Protein AF-A0A2V2VNS4-F1 (afdb_monomer_lite)

Organism: Trypanosoma cruzi (NCBI:txid5693)

Foldseek 3Di:
DDDPDDPDQDAAAFAEEEWQPQLCCCPPVVVVVVVVLLPPDCVRAQWEWEADDAWIWIQGSVVRDIDIDRGLVVVLVVLVVCVVVVHAHEYEAEDPDAQDERDLPPPDRRYHYYYYDYPQVPNCVPVCVSVVHAYDYDFRDDLVRVLVVLCVVCVPPDDDSVVLSVQLVVLCQQQASRNNQSNDPVSSVVLNVVLVVLLVPDALVNCLQLLCLVPPDFADHNDDPSSFWTWDWDDDPDRHIDTTIYTRHPNSSVSNVVSHVVRDDPVSNVCSCVPCRNVVPVPPDDDDDDDDDDD

InterPro domains:
  IPR006518 Trypanosome RHS [TIGR01631] (6-264)
  IPR046836 Retrotransposon hot spot protein,C-terminal [PF07999] (16-267)
  IPR052980 Crinkler effector [PTHR33129] (18-265)

Structure (mmCIF, N/CA/C/O backbone):
data_AF-A0A2V2VNS4-F1
#
_entry.id   AF-A0A2V2VNS4-F1
#
loop_
_atom_site.group_PDB
_atom_site.id
_atom_site.type_symbol
_atom_site.label_atom_id
_atom_site.label_alt_id
_atom_site.label_comp_id
_atom_site.label_asym_id
_atom_site.label_entity_id
_atom_site.label_seq_id
_atom_site.pdbx_PDB_ins_code
_atom_site.Cartn_x
_atom_site.Cartn_y
_atom_site.Cartn_z
_atom_site.occupancy
_atom_site.B_iso_or_equiv
_atom_site.auth_seq_id
_atom_site.auth_comp_id
_atom_site.auth_asym_id
_atom_site.auth_atom_id
_atom_site.pdbx_PDB_model_num
ATOM 1 N N . MET A 1 1 ? 1.312 12.685 -13.668 1.00 46.12 1 MET A N 1
ATOM 2 C CA . MET A 1 1 ? 0.415 12.197 -14.732 1.00 46.12 1 MET A CA 1
ATOM 3 C C . MET A 1 1 ? 0.770 12.928 -16.010 1.00 46.12 1 MET A C 1
ATOM 5 O O . MET A 1 1 ? 1.010 14.128 -15.950 1.00 46.12 1 MET A O 1
ATOM 9 N N . VAL A 1 2 ? 0.944 12.187 -17.100 1.00 41.53 2 VAL A N 1
ATOM 10 C CA . VAL A 1 2 ? 1.424 12.698 -18.390 1.00 41.53 2 VAL A CA 1
ATOM 11 C C . VAL A 1 2 ? 0.241 13.321 -19.128 1.00 41.53 2 VAL A C 1
ATOM 13 O O . VAL A 1 2 ? -0.788 12.674 -19.286 1.00 41.53 2 VAL A O 1
ATOM 16 N N . ARG A 1 3 ? 0.376 14.590 -19.529 1.00 31.70 3 ARG A N 1
ATOM 17 C CA . ARG A 1 3 ? -0.529 15.229 -20.490 1.00 31.70 3 ARG A CA 1
ATOM 18 C C . ARG A 1 3 ? -0.262 14.629 -21.867 1.00 31.70 3 ARG A C 1
ATOM 20 O O . ARG A 1 3 ? 0.894 14.534 -22.278 1.00 31.70 3 ARG A O 1
ATOM 27 N N . SER A 1 4 ? -1.321 14.240 -22.562 1.00 50.16 4 SER A N 1
ATOM 28 C CA . SER A 1 4 ? -1.277 13.884 -23.974 1.00 50.16 4 SER A CA 1
ATOM 29 C C . SER A 1 4 ? -1.034 15.134 -24.829 1.00 50.16 4 SER A C 1
ATOM 31 O O . SER A 1 4 ? -1.597 16.191 -24.561 1.00 50.16 4 SER A O 1
ATOM 33 N N . HIS A 1 5 ? -0.220 14.952 -25.873 1.00 41.31 5 HIS A N 1
ATOM 34 C CA . HIS A 1 5 ? 0.007 15.854 -27.016 1.00 41.31 5 HIS A CA 1
ATOM 35 C C . HIS A 1 5 ? 1.059 16.955 -26.809 1.00 41.31 5 HIS A C 1
ATOM 37 O O . HIS A 1 5 ? 0.796 18.148 -26.731 1.00 41.31 5 HIS A O 1
ATOM 43 N N . GLY A 1 6 ? 2.302 16.481 -26.780 1.00 35.50 6 GLY A N 1
ATOM 44 C CA . GLY A 1 6 ? 3.563 17.191 -26.971 1.00 35.50 6 GLY A CA 1
ATOM 45 C C . GLY A 1 6 ? 4.667 16.130 -26.927 1.00 35.50 6 GLY A C 1
ATOM 46 O O . GLY A 1 6 ? 4.459 15.094 -26.292 1.00 35.50 6 GLY A O 1
ATOM 47 N N . LYS A 1 7 ? 5.809 16.315 -27.606 1.00 41.56 7 LYS A N 1
ATOM 48 C CA . LYS A 1 7 ? 6.990 15.431 -27.487 1.00 41.56 7 LYS A CA 1
ATOM 49 C C . LYS A 1 7 ? 7.514 15.457 -26.038 1.00 41.56 7 LYS A C 1
ATOM 51 O O . LYS A 1 7 ? 8.504 16.109 -25.732 1.00 41.56 7 LYS A O 1
ATOM 56 N N . ALA A 1 8 ? 6.827 14.786 -25.120 1.00 49.97 8 ALA A N 1
ATOM 57 C CA . ALA A 1 8 ? 7.287 14.592 -23.761 1.00 49.97 8 ALA A CA 1
ATOM 58 C C . ALA A 1 8 ? 8.354 13.499 -23.809 1.00 49.97 8 ALA A C 1
ATOM 60 O O . ALA A 1 8 ? 8.047 12.315 -23.952 1.00 49.97 8 ALA A O 1
ATOM 61 N N . VAL A 1 9 ? 9.616 13.919 -23.751 1.00 58.09 9 VAL A N 1
ATOM 62 C CA . VAL A 1 9 ? 10.751 13.021 -23.541 1.00 58.09 9 VAL A CA 1
ATOM 63 C C . VAL A 1 9 ? 10.502 12.262 -22.236 1.00 58.09 9 VAL A C 1
ATOM 65 O O . VAL A 1 9 ? 10.169 12.873 -21.214 1.00 58.09 9 VAL A O 1
ATOM 68 N N . PHE A 1 10 ? 10.612 10.931 -22.269 1.00 67.31 10 PHE A N 1
ATOM 69 C CA . PHE A 1 10 ? 10.564 10.131 -21.051 1.00 67.31 10 PHE A CA 1
ATOM 70 C C . PHE A 1 10 ? 11.697 10.593 -20.132 1.00 67.31 10 PHE A C 1
ATOM 72 O O . PHE A 1 10 ? 12.869 10.490 -20.477 1.00 67.31 10 PHE A O 1
ATOM 79 N N . SER A 1 11 ? 11.324 11.148 -18.982 1.00 74.69 11 SER A N 1
ATOM 80 C CA . SER A 1 11 ? 12.255 11.543 -17.933 1.00 74.69 11 SER A CA 1
ATOM 81 C C . SER A 1 11 ? 12.142 10.521 -16.801 1.00 74.69 11 SER A C 1
ATOM 83 O O . SER A 1 11 ? 11.051 10.399 -16.222 1.00 74.69 11 SER A O 1
ATOM 85 N N . PRO A 1 12 ? 13.228 9.796 -16.483 1.00 77.38 12 PRO A N 1
ATOM 86 C CA . PRO A 1 12 ? 13.298 8.866 -15.363 1.00 77.38 12 PRO A CA 1
ATOM 87 C C . PRO A 1 12 ? 12.919 9.561 -14.051 1.00 77.38 12 PRO A C 1
ATOM 89 O O . PRO A 1 12 ? 13.668 10.359 -13.490 1.00 77.38 12 PRO A O 1
ATOM 92 N N . LYS A 1 13 ? 11.706 9.297 -13.556 1.00 87.56 13 LYS A N 1
ATOM 93 C CA . LYS A 1 13 ? 11.217 9.868 -12.294 1.00 87.56 13 LYS A CA 1
ATOM 94 C C . LYS A 1 13 ? 11.228 8.815 -11.205 1.00 87.56 13 LYS A C 1
ATOM 96 O O . LYS A 1 13 ? 10.613 7.761 -11.354 1.00 87.56 13 LYS A O 1
ATOM 101 N N . LYS A 1 14 ? 11.860 9.169 -10.086 1.00 89.31 14 LYS A N 1
ATOM 102 C CA . LYS A 1 14 ? 11.910 8.374 -8.858 1.00 89.31 14 LYS A CA 1
ATOM 103 C C . LYS A 1 14 ? 10.802 8.833 -7.911 1.00 89.31 14 LYS A C 1
ATOM 105 O O . LYS A 1 14 ? 10.673 10.032 -7.617 1.00 89.31 14 LYS A O 1
ATOM 110 N N . ARG A 1 15 ? 9.949 7.901 -7.494 1.00 90.19 15 ARG A N 1
ATOM 111 C CA . ARG A 1 15 ? 8.736 8.150 -6.708 1.00 90.19 15 ARG A CA 1
ATOM 112 C C . ARG A 1 15 ? 8.610 7.141 -5.570 1.00 90.19 15 ARG A C 1
ATOM 114 O O . ARG A 1 15 ? 9.055 6.006 -5.684 1.00 90.19 15 ARG A O 1
ATOM 121 N N . VAL A 1 16 ? 7.949 7.548 -4.495 1.00 90.12 16 VAL A N 1
ATOM 122 C CA . VAL A 1 16 ? 7.525 6.645 -3.419 1.00 90.12 16 VAL A CA 1
ATOM 123 C C . VAL A 1 16 ? 6.041 6.867 -3.185 1.00 90.12 16 VAL A C 1
ATOM 125 O O . VAL A 1 16 ? 5.646 7.981 -2.857 1.00 90.12 16 VAL A O 1
ATOM 128 N N . LEU A 1 17 ? 5.227 5.832 -3.359 1.00 91.62 17 LEU A N 1
ATOM 129 C CA . LEU A 1 17 ? 3.808 5.837 -3.034 1.00 91.62 17 LEU A CA 1
ATOM 130 C C . LEU A 1 17 ? 3.605 5.283 -1.626 1.00 91.62 17 LEU A C 1
ATOM 132 O O . LEU A 1 17 ? 3.816 4.098 -1.372 1.00 91.62 17 LEU A O 1
ATOM 136 N N . ILE A 1 18 ? 3.164 6.149 -0.726 1.00 89.06 18 ILE A N 1
ATOM 137 C CA . ILE A 1 18 ? 2.929 5.858 0.683 1.00 89.06 18 ILE A CA 1
ATOM 138 C C . ILE A 1 18 ? 1.424 5.787 0.914 1.00 89.06 18 ILE A C 1
ATOM 140 O O . ILE A 1 18 ? 0.688 6.658 0.473 1.00 89.06 18 ILE A O 1
ATOM 144 N N . GLY A 1 19 ? 0.947 4.775 1.626 1.00 90.44 19 GLY A N 1
ATOM 145 C CA . GLY A 1 19 ? -0.476 4.650 1.950 1.00 90.44 19 GLY A CA 1
ATOM 146 C C . GLY A 1 19 ? -0.700 3.667 3.081 1.00 90.44 19 GLY A C 1
ATOM 147 O O . GLY A 1 19 ? 0.093 2.732 3.236 1.00 90.44 19 GLY A O 1
ATOM 148 N N . THR A 1 20 ? -1.786 3.831 3.833 1.00 90.88 20 THR A N 1
ATOM 149 C CA . THR A 1 20 ? -2.164 2.947 4.947 1.00 90.88 20 THR A CA 1
ATOM 150 C C . THR A 1 20 ? -2.101 1.460 4.533 1.00 90.88 20 THR A C 1
ATOM 152 O O . THR A 1 20 ? -2.436 1.103 3.394 1.00 90.88 20 THR A O 1
ATOM 155 N N . PRO A 1 21 ? -1.602 0.543 5.381 1.00 89.19 21 PRO A N 1
ATOM 156 C CA . PRO A 1 21 ? -1.600 -0.885 5.066 1.00 89.19 21 PRO A CA 1
ATOM 157 C C . PRO A 1 21 ? -3.021 -1.410 4.837 1.00 89.19 21 PRO A C 1
ATOM 159 O O . PRO A 1 21 ? -3.935 -1.077 5.579 1.00 89.19 21 PRO A O 1
ATOM 162 N N . GLY A 1 22 ? -3.213 -2.238 3.807 1.00 89.56 22 GLY A N 1
ATOM 163 C CA . GLY A 1 22 ? -4.521 -2.834 3.501 1.00 89.56 22 GLY A CA 1
ATOM 164 C C . GLY A 1 22 ? -5.450 -2.015 2.592 1.00 89.56 22 GLY A C 1
ATOM 165 O O . GLY A 1 22 ? -6.472 -2.555 2.185 1.00 89.56 22 GLY A O 1
ATOM 166 N N . ILE A 1 23 ? -5.088 -0.788 2.187 1.00 91.44 23 ILE A N 1
ATOM 167 C CA . ILE A 1 23 ? -5.926 0.056 1.296 1.00 91.44 23 ILE A CA 1
ATOM 168 C C . ILE A 1 23 ? -5.920 -0.357 -0.184 1.00 91.44 23 ILE A C 1
ATOM 170 O O . ILE A 1 23 ? -6.568 0.281 -1.001 1.00 91.44 23 ILE A O 1
ATOM 174 N N . GLY A 1 24 ? -5.141 -1.376 -0.557 1.00 89.44 24 GLY A N 1
ATOM 175 C CA . GLY A 1 24 ? -5.079 -1.849 -1.943 1.00 89.44 24 GLY A CA 1
ATOM 176 C C . GLY A 1 24 ? -4.132 -1.076 -2.869 1.00 89.44 24 GLY A C 1
ATOM 177 O O . GLY A 1 24 ? -4.356 -1.077 -4.068 1.00 89.44 24 GLY A O 1
ATOM 178 N N . LYS A 1 25 ? -3.053 -0.453 -2.368 1.00 91.12 25 LYS A N 1
ATOM 179 C CA . LYS A 1 25 ? -2.067 0.259 -3.217 1.00 91.12 25 LYS A CA 1
ATOM 180 C C . LYS A 1 25 ? -1.571 -0.578 -4.403 1.00 91.12 25 LYS A C 1
ATOM 182 O O . LYS A 1 25 ? -1.631 -0.115 -5.533 1.00 91.12 25 LYS A O 1
ATOM 187 N N . SER A 1 26 ? -1.115 -1.801 -4.144 1.00 88.44 26 SER A N 1
ATOM 188 C CA . SER A 1 26 ? -0.629 -2.748 -5.153 1.00 88.44 26 SER A CA 1
ATOM 189 C C . SER A 1 26 ? -1.690 -3.036 -6.214 1.00 88.44 26 SER A C 1
ATOM 191 O O . SER A 1 26 ? -1.462 -2.867 -7.408 1.00 88.44 26 SER A O 1
ATOM 193 N N . MET A 1 27 ? -2.892 -3.397 -5.756 1.00 87.31 27 MET A N 1
ATOM 194 C CA . MET A 1 27 ? -3.994 -3.808 -6.621 1.00 87.31 27 MET A CA 1
ATOM 195 C C . MET A 1 27 ? -4.631 -2.643 -7.379 1.00 87.31 27 MET A C 1
ATOM 197 O O . MET A 1 27 ? -5.071 -2.854 -8.499 1.00 87.31 27 MET A O 1
ATOM 201 N N . ASN A 1 28 ? -4.666 -1.436 -6.812 1.00 89.00 28 ASN A N 1
ATOM 202 C CA . ASN A 1 28 ? -5.340 -0.287 -7.415 1.00 89.00 28 ASN A CA 1
ATOM 203 C C . ASN A 1 28 ? -4.340 0.613 -8.146 1.00 89.00 28 ASN A C 1
ATOM 205 O O . ASN A 1 28 ? -4.469 0.836 -9.342 1.00 89.00 28 ASN A O 1
ATOM 209 N N . ALA A 1 29 ? -3.323 1.123 -7.447 1.00 90.94 29 ALA A N 1
ATOM 210 C CA . ALA A 1 29 ? -2.353 2.047 -8.029 1.00 90.94 29 ALA A CA 1
ATOM 211 C C . ALA A 1 29 ? -1.248 1.319 -8.807 1.00 90.94 29 ALA A C 1
ATOM 213 O O . ALA A 1 29 ? -0.891 1.760 -9.896 1.00 90.94 29 ALA A O 1
ATOM 214 N N . GLY A 1 30 ? -0.719 0.213 -8.270 1.00 91.81 30 GLY A N 1
ATOM 215 C CA . GLY A 1 30 ? 0.347 -0.572 -8.901 1.00 91.81 30 GLY A CA 1
ATOM 216 C C . GLY A 1 30 ? -0.100 -1.197 -10.221 1.00 91.81 30 GLY A C 1
ATOM 217 O O . GLY A 1 30 ? 0.518 -0.953 -11.253 1.00 91.81 30 GLY A O 1
ATOM 218 N N . SER A 1 31 ? -1.216 -1.931 -10.211 1.00 91.44 31 SER A N 1
ATOM 219 C CA . SER A 1 31 ? -1.767 -2.560 -11.421 1.00 91.44 31 SER A CA 1
ATOM 220 C C . SER A 1 31 ? -2.190 -1.535 -12.483 1.00 91.44 31 SER A C 1
ATOM 222 O O . SER A 1 31 ? -1.896 -1.714 -13.663 1.00 91.44 31 SER A O 1
ATOM 224 N N . TYR A 1 32 ? -2.818 -0.426 -12.075 1.00 93.44 32 TYR A N 1
ATOM 225 C CA . TYR A 1 32 ? -3.217 0.623 -13.006 1.00 93.44 32 TYR A CA 1
ATOM 226 C C . TYR A 1 32 ? -1.999 1.324 -13.604 1.00 93.44 32 TYR A C 1
ATOM 228 O O . TYR A 1 32 ? -1.969 1.605 -14.800 1.00 93.44 32 TYR A O 1
ATOM 236 N N . LEU A 1 33 ? -0.959 1.567 -12.802 1.00 94.25 33 LEU A N 1
ATOM 237 C CA . LEU A 1 33 ? 0.295 2.106 -13.312 1.00 94.25 33 LEU A CA 1
ATOM 238 C C . LEU A 1 33 ? 0.972 1.130 -14.278 1.00 94.25 33 LEU A C 1
ATOM 240 O O . LEU A 1 33 ? 1.420 1.570 -15.331 1.00 94.25 33 LEU A O 1
ATOM 244 N N . LEU A 1 34 ? 1.011 -0.168 -13.961 1.00 95.69 34 LEU A N 1
ATOM 245 C CA . LEU A 1 34 ? 1.522 -1.191 -14.875 1.00 95.69 34 LEU A CA 1
ATOM 246 C C . LEU A 1 34 ? 0.783 -1.119 -16.213 1.00 95.69 34 LEU A C 1
ATOM 248 O O . LEU A 1 34 ? 1.421 -0.983 -17.252 1.00 95.69 34 LEU A O 1
ATOM 252 N N . TYR A 1 35 ? -0.553 -1.124 -16.179 1.00 95.62 35 TYR A N 1
ATOM 253 C CA . TYR A 1 35 ? -1.384 -0.979 -17.371 1.00 95.62 35 TYR A CA 1
ATOM 254 C C . TYR A 1 35 ? -0.998 0.270 -18.177 1.00 95.62 35 TYR A C 1
ATOM 256 O O . TYR A 1 35 ? -0.723 0.170 -19.371 1.00 95.62 35 TYR A O 1
ATOM 264 N N . GLN A 1 36 ? -0.898 1.434 -17.530 1.00 94.88 36 GLN A N 1
ATOM 265 C CA . GLN A 1 36 ? -0.525 2.688 -18.191 1.00 94.88 36 GLN A CA 1
ATOM 266 C C . GLN A 1 36 ? 0.873 2.626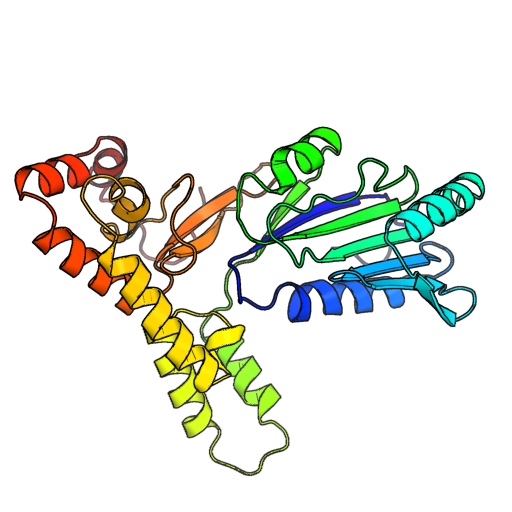 -18.831 1.00 94.88 36 GLN A C 1
ATOM 268 O O . GLN A 1 36 ? 1.058 3.097 -19.951 1.00 94.88 36 GLN A O 1
ATOM 273 N N . LEU A 1 37 ? 1.860 2.033 -18.153 1.00 94.88 37 LEU A N 1
ATOM 274 C CA . LEU A 1 37 ? 3.232 1.912 -18.663 1.00 94.88 37 LEU A CA 1
ATOM 275 C C . LEU A 1 37 ? 3.327 0.941 -19.849 1.00 94.88 37 LEU A C 1
ATOM 277 O O . LEU A 1 37 ? 4.050 1.214 -20.815 1.00 94.88 37 LEU A O 1
ATOM 281 N N . LEU A 1 38 ? 2.566 -0.155 -19.811 1.00 95.25 38 LEU A N 1
ATOM 282 C CA . LEU A 1 38 ? 2.480 -1.113 -20.915 1.00 95.25 38 LEU A CA 1
ATOM 283 C C . LEU A 1 38 ? 1.834 -0.500 -22.166 1.00 95.25 38 LEU A C 1
ATOM 285 O O . LEU A 1 38 ? 2.237 -0.843 -23.270 1.00 95.25 38 LEU A O 1
ATOM 289 N N . HIS A 1 39 ? 0.925 0.465 -22.002 1.00 93.25 39 HIS A N 1
ATOM 290 C CA . HIS A 1 39 ? 0.286 1.189 -23.110 1.00 93.25 39 HIS A CA 1
ATOM 291 C C . HIS A 1 39 ? 1.026 2.465 -23.534 1.00 93.25 39 HIS A C 1
ATOM 293 O O . HIS A 1 39 ? 0.596 3.157 -24.457 1.00 93.25 39 HIS A O 1
ATOM 299 N N . CYS A 1 40 ? 2.140 2.805 -22.882 1.00 91.25 40 CYS A N 1
ATOM 300 C CA . CYS A 1 40 ? 3.011 3.854 -23.396 1.00 91.25 40 CYS A CA 1
ATOM 301 C C . CYS A 1 40 ? 3.628 3.425 -24.731 1.00 91.25 40 CYS A C 1
ATOM 303 O O . CYS A 1 40 ? 3.835 2.243 -24.986 1.00 91.25 40 CYS A O 1
ATOM 305 N N . ASP A 1 41 ? 4.017 4.407 -25.530 1.00 91.88 41 ASP A N 1
ATOM 306 C CA . ASP A 1 41 ? 4.819 4.208 -26.734 1.00 91.88 41 ASP A CA 1
ATOM 307 C C . ASP A 1 41 ? 6.063 3.340 -26.442 1.00 91.88 41 ASP A C 1
ATOM 309 O O . ASP A 1 41 ? 6.860 3.663 -25.551 1.00 91.88 41 ASP A O 1
ATOM 313 N N . ALA A 1 42 ? 6.192 2.213 -27.147 1.00 92.44 42 ALA A N 1
ATOM 314 C CA . ALA A 1 42 ? 7.267 1.246 -26.943 1.00 92.44 42 ALA A CA 1
ATOM 315 C C . ALA A 1 42 ? 8.635 1.783 -27.389 1.00 92.44 42 ALA A C 1
ATOM 317 O O . ALA A 1 42 ? 9.643 1.386 -26.812 1.00 92.44 42 ALA A O 1
ATOM 318 N N . GLU A 1 43 ? 8.687 2.738 -28.323 1.00 90.88 43 GLU A N 1
ATOM 319 C CA . GLU A 1 43 ? 9.947 3.378 -28.730 1.00 90.88 43 GLU A CA 1
ATOM 320 C C . GLU A 1 43 ? 10.501 4.287 -27.624 1.00 90.88 43 GLU A C 1
ATOM 322 O O . GLU A 1 43 ? 11.709 4.467 -27.480 1.00 90.88 43 GLU A O 1
ATOM 327 N N . LYS A 1 44 ? 9.613 4.861 -26.803 1.00 90.50 44 LYS A N 1
ATOM 328 C CA . LYS A 1 44 ? 9.992 5.758 -25.699 1.00 90.50 44 LYS A CA 1
ATOM 329 C C . LYS A 1 44 ? 10.233 5.018 -24.394 1.00 90.50 44 LYS A C 1
ATOM 331 O O . LYS A 1 44 ? 11.038 5.466 -23.579 1.00 90.50 44 LYS A O 1
ATOM 336 N N . LEU A 1 45 ? 9.488 3.938 -24.179 1.00 93.38 45 LEU A N 1
ATOM 337 C CA . LEU A 1 45 ? 9.553 3.112 -22.985 1.00 93.38 45 LEU A CA 1
ATOM 338 C C . LEU A 1 45 ? 9.449 1.635 -23.389 1.00 93.38 45 LEU A C 1
ATOM 340 O O . LEU A 1 45 ? 8.350 1.074 -23.318 1.00 93.38 45 LEU A O 1
ATOM 344 N N . PRO A 1 46 ? 10.554 1.016 -23.832 1.00 95.12 46 PRO A N 1
ATOM 345 C CA . PRO A 1 46 ? 10.548 -0.362 -24.315 1.00 95.12 46 PRO A CA 1
ATOM 346 C C . PRO A 1 46 ? 10.375 -1.388 -23.191 1.00 95.12 46 PRO A C 1
ATOM 348 O O . PRO A 1 46 ? 9.810 -2.453 -23.432 1.00 95.12 46 PRO A O 1
ATOM 351 N N . MET A 1 47 ? 10.806 -1.066 -21.967 1.00 96.12 47 MET A N 1
ATOM 352 C CA . MET A 1 47 ? 10.836 -2.017 -20.854 1.00 96.12 47 MET A CA 1
ATOM 353 C C . MET A 1 47 ? 10.022 -1.548 -19.645 1.00 96.12 47 MET A C 1
ATOM 355 O O . MET A 1 47 ? 10.061 -0.378 -19.253 1.00 96.12 47 MET A O 1
ATOM 359 N N . VAL A 1 48 ? 9.318 -2.476 -18.999 1.00 96.69 48 VAL A N 1
ATOM 360 C CA . VAL A 1 48 ? 8.651 -2.244 -17.708 1.00 96.69 48 VAL A CA 1
ATOM 361 C C . VAL A 1 48 ? 8.951 -3.416 -16.787 1.00 96.69 48 VAL A C 1
ATOM 363 O O . VAL A 1 48 ? 8.739 -4.556 -17.172 1.00 96.69 48 VAL A O 1
ATOM 366 N N . ALA A 1 49 ? 9.426 -3.155 -15.575 1.00 96.38 49 ALA A N 1
ATOM 367 C CA . ALA A 1 49 ? 9.645 -4.174 -14.560 1.00 96.38 49 ALA A CA 1
ATOM 368 C C . ALA A 1 49 ? 8.616 -4.042 -13.433 1.00 96.38 49 ALA A C 1
ATOM 370 O O . ALA A 1 49 ? 8.323 -2.933 -12.980 1.00 96.38 49 ALA A O 1
ATOM 371 N N . TYR A 1 50 ? 8.095 -5.167 -12.950 1.00 95.31 50 TYR A N 1
ATOM 372 C CA . TYR A 1 50 ? 7.278 -5.240 -11.745 1.00 95.31 50 TYR A CA 1
ATOM 373 C C . TYR A 1 50 ? 7.912 -6.239 -10.776 1.00 95.31 50 TYR A C 1
ATOM 375 O O . TYR A 1 50 ? 7.873 -7.451 -10.985 1.00 95.31 50 TYR A O 1
ATOM 383 N N . ILE A 1 51 ? 8.479 -5.700 -9.701 1.00 92.62 51 ILE A N 1
ATOM 384 C CA . ILE A 1 51 ? 8.990 -6.448 -8.559 1.00 92.62 51 ILE A CA 1
ATOM 385 C C . ILE A 1 51 ? 7.883 -6.523 -7.507 1.00 92.62 51 ILE A C 1
ATOM 387 O O . ILE A 1 51 ? 7.411 -5.493 -7.024 1.00 92.62 51 ILE A O 1
ATOM 391 N N . ILE A 1 52 ? 7.446 -7.732 -7.168 1.00 88.06 52 ILE A N 1
ATOM 392 C CA . ILE A 1 52 ? 6.439 -7.979 -6.134 1.00 88.06 52 ILE A CA 1
ATOM 393 C C . ILE A 1 52 ? 6.842 -9.200 -5.315 1.00 88.06 52 ILE A C 1
ATOM 395 O O . ILE A 1 52 ? 7.055 -10.286 -5.854 1.00 88.06 52 ILE A O 1
ATOM 399 N N . LYS A 1 53 ? 6.922 -9.039 -3.988 1.00 83.94 53 LYS A N 1
ATOM 400 C CA . LYS A 1 53 ? 7.480 -10.071 -3.096 1.00 83.94 53 LYS A CA 1
ATOM 401 C C . LYS A 1 53 ? 8.894 -10.469 -3.548 1.00 83.94 53 LYS A C 1
ATOM 403 O O . LYS A 1 53 ? 9.776 -9.622 -3.570 1.00 83.94 53 LYS A O 1
ATOM 408 N N . ASN A 1 54 ? 9.083 -11.735 -3.913 1.00 82.00 54 ASN A N 1
ATOM 409 C CA . ASN A 1 54 ? 10.349 -12.298 -4.384 1.00 82.00 54 ASN A CA 1
ATOM 410 C C . ASN A 1 54 ? 10.319 -12.572 -5.892 1.00 82.00 54 ASN A C 1
ATOM 412 O O . ASN A 1 54 ? 11.172 -13.284 -6.398 1.00 82.00 54 ASN A O 1
ATOM 416 N N . SER A 1 55 ? 9.308 -12.065 -6.598 1.00 89.44 55 SER A N 1
ATOM 417 C CA . SER A 1 55 ? 9.141 -12.277 -8.031 1.00 89.44 55 SER A CA 1
ATOM 418 C C . SER A 1 55 ? 9.425 -10.989 -8.781 1.00 89.44 55 SER A C 1
ATOM 420 O O . SER A 1 55 ? 8.954 -9.916 -8.391 1.00 89.44 55 SER A O 1
ATOM 422 N N . VAL A 1 56 ? 10.153 -11.110 -9.885 1.00 94.25 56 VAL A N 1
ATOM 423 C CA . VAL A 1 56 ? 10.491 -9.984 -10.747 1.00 94.25 56 VAL A CA 1
ATOM 424 C C . VAL A 1 56 ? 10.040 -10.296 -12.162 1.00 94.25 56 VAL A C 1
ATOM 426 O O . VAL A 1 56 ? 10.536 -11.223 -12.796 1.00 94.25 56 VAL A O 1
ATOM 429 N N . TYR A 1 57 ? 9.099 -9.503 -12.659 1.00 96.00 57 TYR A N 1
ATOM 430 C CA . TYR A 1 57 ? 8.574 -9.626 -14.012 1.00 96.00 57 TYR A CA 1
ATOM 431 C C . TYR A 1 57 ? 9.109 -8.491 -14.871 1.00 96.00 57 TYR A C 1
ATOM 433 O O . TYR A 1 57 ? 8.913 -7.327 -14.528 1.00 96.00 57 TYR A O 1
ATOM 441 N N . LEU A 1 58 ? 9.740 -8.815 -15.994 1.00 97.44 58 LEU A N 1
ATOM 442 C CA . LEU A 1 58 ? 10.177 -7.846 -16.991 1.00 97.44 58 LEU A CA 1
ATOM 443 C C . LEU A 1 58 ? 9.338 -7.997 -18.254 1.00 97.44 58 LEU A C 1
ATOM 445 O O . LEU A 1 58 ? 9.328 -9.050 -18.885 1.00 97.44 58 LEU A O 1
ATOM 449 N N . PHE A 1 59 ? 8.667 -6.921 -18.628 1.00 97.44 59 PHE A N 1
ATOM 450 C CA . PHE A 1 59 ? 7.877 -6.804 -19.838 1.00 97.44 59 PHE A CA 1
ATOM 451 C C . PHE A 1 59 ? 8.728 -6.120 -20.907 1.00 97.44 59 PHE A C 1
ATOM 453 O O . PHE A 1 59 ? 9.036 -4.931 -20.784 1.00 97.44 59 PHE A O 1
ATOM 460 N N . ASP A 1 60 ? 9.083 -6.870 -21.948 1.00 96.69 60 ASP A N 1
ATOM 461 C CA . ASP A 1 60 ? 9.691 -6.339 -23.165 1.00 96.69 60 ASP A CA 1
ATOM 462 C C . ASP A 1 60 ? 8.574 -6.034 -24.159 1.00 96.69 60 ASP A C 1
ATOM 464 O O . ASP A 1 60 ? 7.981 -6.928 -24.766 1.00 96.69 60 ASP A O 1
ATOM 468 N N . LYS A 1 61 ? 8.270 -4.748 -24.316 1.00 95.69 61 LYS A N 1
ATOM 469 C CA . LYS A 1 61 ? 7.192 -4.283 -25.191 1.00 95.69 61 LYS A CA 1
ATOM 470 C C . LYS A 1 61 ? 7.586 -4.303 -26.664 1.00 95.69 61 LYS A C 1
ATOM 472 O O . LYS A 1 61 ? 6.703 -4.283 -27.514 1.00 95.69 61 LYS A O 1
ATOM 477 N N . THR A 1 62 ? 8.884 -4.348 -26.966 1.00 93.94 62 THR A N 1
ATOM 478 C CA . THR A 1 62 ? 9.384 -4.441 -28.345 1.00 93.94 62 THR A CA 1
ATOM 479 C C . THR A 1 62 ? 9.209 -5.854 -28.887 1.00 93.94 62 THR A C 1
ATOM 481 O O . THR A 1 62 ? 8.801 -6.033 -30.031 1.00 93.94 62 THR A O 1
ATOM 484 N N . LYS A 1 63 ? 9.435 -6.858 -28.033 1.00 95.06 63 LYS A N 1
ATOM 485 C CA . LYS A 1 63 ? 9.265 -8.281 -28.362 1.00 95.06 63 LYS A CA 1
ATOM 486 C C . LYS A 1 63 ? 7.905 -8.846 -27.964 1.00 95.06 63 LYS A C 1
ATOM 488 O O . LYS A 1 63 ? 7.586 -9.963 -28.348 1.00 95.06 63 LYS A O 1
ATOM 493 N N . GLN A 1 64 ? 7.116 -8.088 -27.203 1.00 94.62 64 GLN A N 1
ATOM 494 C CA . GLN A 1 64 ? 5.838 -8.514 -26.625 1.00 94.62 64 GLN A CA 1
ATOM 495 C C . GLN A 1 64 ? 5.974 -9.758 -25.732 1.00 94.62 64 GLN A C 1
ATOM 497 O O . GLN A 1 64 ? 5.128 -10.650 -25.738 1.00 94.62 64 GLN A O 1
ATOM 502 N N . THR A 1 65 ? 7.048 -9.816 -24.943 1.00 96.69 65 THR A N 1
ATOM 503 C CA . THR A 1 65 ? 7.349 -10.946 -24.054 1.00 96.69 65 THR A CA 1
ATOM 504 C C . THR A 1 65 ? 7.366 -10.530 -22.591 1.00 96.69 65 THR A C 1
ATOM 506 O O . THR A 1 65 ? 7.641 -9.375 -22.258 1.00 96.69 65 THR A O 1
ATOM 509 N N . VAL A 1 66 ? 7.137 -11.501 -21.707 1.00 97.19 66 VAL A N 1
ATOM 510 C CA . VAL A 1 66 ? 7.300 -11.339 -20.260 1.00 97.19 66 VAL A CA 1
ATOM 511 C C . VAL A 1 66 ? 8.290 -12.377 -19.755 1.00 97.19 66 VAL A C 1
ATOM 513 O O . VAL A 1 66 ? 8.082 -13.573 -19.950 1.00 97.19 66 VAL A O 1
ATOM 516 N N . SER A 1 67 ? 9.341 -11.915 -19.088 1.00 96.19 67 SER A N 1
ATOM 517 C CA . SER A 1 67 ? 10.349 -12.760 -18.446 1.00 96.19 67 SER A CA 1
ATOM 518 C C . SER A 1 67 ? 10.192 -12.702 -16.932 1.00 96.19 67 SER A C 1
ATOM 520 O O . SER A 1 67 ? 9.928 -11.636 -16.376 1.00 96.19 67 SER A O 1
ATOM 522 N N . ASN A 1 68 ? 10.372 -13.839 -16.263 1.00 95.88 68 ASN A N 1
ATOM 523 C CA . ASN A 1 68 ? 10.426 -13.928 -14.806 1.00 95.88 68 ASN A CA 1
ATOM 524 C C . ASN A 1 68 ? 11.878 -14.175 -14.378 1.00 95.88 68 ASN A C 1
ATOM 526 O O . ASN A 1 68 ? 12.501 -15.109 -14.882 1.00 95.88 68 ASN A O 1
ATOM 530 N N . PHE A 1 69 ? 12.407 -13.342 -13.485 1.00 91.88 69 PHE A N 1
ATOM 531 C CA . PHE A 1 69 ? 13.741 -13.519 -12.913 1.00 91.88 69 PHE A CA 1
ATOM 532 C C . PHE A 1 69 ? 13.644 -14.251 -11.573 1.00 91.88 69 PHE A C 1
ATOM 534 O O . PHE A 1 69 ? 12.752 -13.979 -10.767 1.00 91.88 69 PHE A O 1
ATOM 541 N N . GLY A 1 70 ? 14.582 -15.172 -11.339 1.00 82.75 70 GLY A N 1
ATOM 542 C CA . GLY A 1 70 ? 14.628 -15.984 -10.121 1.00 82.75 70 GLY A CA 1
ATOM 543 C C . GLY A 1 70 ? 14.929 -15.177 -8.856 1.00 82.75 70 GLY A C 1
ATOM 544 O O . GLY A 1 70 ? 14.516 -15.579 -7.769 1.00 82.75 70 GLY A O 1
ATOM 545 N N . SER A 1 71 ? 15.605 -14.035 -8.997 1.00 87.19 71 SER A N 1
ATOM 546 C CA . SER A 1 71 ? 15.982 -13.159 -7.890 1.00 87.19 71 SER A CA 1
ATOM 547 C C . SER A 1 71 ? 16.021 -11.678 -8.299 1.00 87.19 71 SER A C 1
ATOM 549 O O . SER A 1 71 ? 15.978 -11.331 -9.484 1.00 87.19 71 SER A O 1
ATOM 551 N N . GLU A 1 72 ? 16.075 -10.784 -7.304 1.00 88.94 72 GLU A N 1
ATOM 552 C CA . GLU A 1 72 ? 16.281 -9.348 -7.543 1.00 88.94 72 GLU A CA 1
ATOM 553 C C . GLU A 1 72 ? 17.718 -9.083 -8.016 1.00 88.94 72 GLU A C 1
ATOM 555 O O . GLU A 1 72 ? 17.943 -8.201 -8.842 1.00 88.94 72 GLU A O 1
ATOM 560 N N . GLU A 1 73 ? 18.670 -9.887 -7.546 1.00 89.50 73 GLU A N 1
ATOM 561 C CA . GLU A 1 73 ? 20.083 -9.846 -7.903 1.00 89.50 73 GLU A CA 1
ATOM 562 C C . GLU A 1 73 ? 20.299 -10.121 -9.400 1.00 89.50 73 GLU A C 1
ATOM 564 O O . GLU A 1 73 ? 20.913 -9.297 -10.082 1.00 89.50 73 GLU A O 1
ATOM 569 N N . ASP A 1 74 ? 19.709 -11.196 -9.937 1.00 91.25 74 ASP A N 1
ATOM 570 C CA . ASP A 1 74 ? 19.789 -11.528 -11.371 1.00 91.25 74 ASP A CA 1
ATOM 571 C C . ASP A 1 74 ? 19.193 -10.407 -12.234 1.00 91.25 74 ASP A C 1
ATOM 573 O O . ASP A 1 74 ? 19.708 -10.051 -13.298 1.00 91.25 74 ASP A O 1
ATOM 577 N N . PHE A 1 75 ? 18.088 -9.820 -11.763 1.00 92.88 75 PHE A N 1
ATOM 578 C CA . PHE A 1 75 ? 17.462 -8.696 -12.443 1.00 92.88 75 PHE A CA 1
ATOM 579 C C . PHE A 1 75 ? 18.368 -7.462 -12.444 1.00 92.88 75 PHE A C 1
ATOM 581 O O . PHE A 1 75 ? 18.478 -6.795 -13.471 1.00 92.88 75 PHE A O 1
ATOM 588 N N . VAL A 1 76 ? 19.033 -7.153 -11.327 1.00 92.12 76 VAL A N 1
ATOM 589 C CA . VAL A 1 76 ? 19.973 -6.027 -11.236 1.00 92.12 76 VAL A CA 1
ATOM 590 C C . VAL A 1 76 ? 21.161 -6.224 -12.176 1.00 92.12 76 VAL A C 1
ATOM 592 O O . VAL A 1 76 ? 21.548 -5.265 -12.846 1.00 92.12 76 VAL A O 1
ATOM 595 N N . GLU A 1 77 ? 21.720 -7.433 -12.272 1.00 91.44 77 GLU A N 1
ATOM 596 C CA . GLU A 1 77 ? 22.806 -7.737 -13.213 1.00 91.44 77 GLU A CA 1
ATOM 597 C C . GLU A 1 77 ? 22.356 -7.534 -14.667 1.00 91.44 77 GLU A C 1
ATOM 599 O O . GLU A 1 77 ? 23.002 -6.817 -15.439 1.00 91.44 77 GLU A O 1
ATOM 604 N N . PHE A 1 78 ? 21.190 -8.069 -15.033 1.00 92.25 78 PHE A N 1
ATOM 605 C CA . PHE A 1 78 ? 20.636 -7.876 -16.371 1.00 92.25 78 PHE A CA 1
ATOM 606 C C . PHE A 1 78 ? 20.325 -6.401 -16.671 1.00 92.25 78 PHE A C 1
ATOM 608 O O . PHE A 1 78 ? 20.563 -5.904 -17.774 1.00 92.25 78 PHE A O 1
ATOM 615 N N . LEU A 1 79 ? 19.843 -5.662 -15.673 1.00 90.94 79 LEU A N 1
ATOM 616 C CA . LEU A 1 79 ? 19.540 -4.243 -15.794 1.00 90.94 79 LEU A CA 1
ATOM 617 C C . LEU A 1 79 ? 20.798 -3.392 -16.028 1.00 90.94 79 LEU A C 1
ATOM 619 O O . LEU A 1 79 ? 20.730 -2.389 -16.745 1.00 90.94 79 LEU A O 1
ATOM 623 N N . GLN A 1 80 ? 21.956 -3.795 -15.490 1.00 89.19 80 GLN A N 1
ATOM 624 C CA . GLN A 1 80 ? 23.239 -3.155 -15.801 1.00 89.19 80 GLN A CA 1
ATOM 625 C C . GLN A 1 80 ? 23.590 -3.303 -17.283 1.00 89.19 80 GLN A C 1
ATOM 627 O O . GLN A 1 80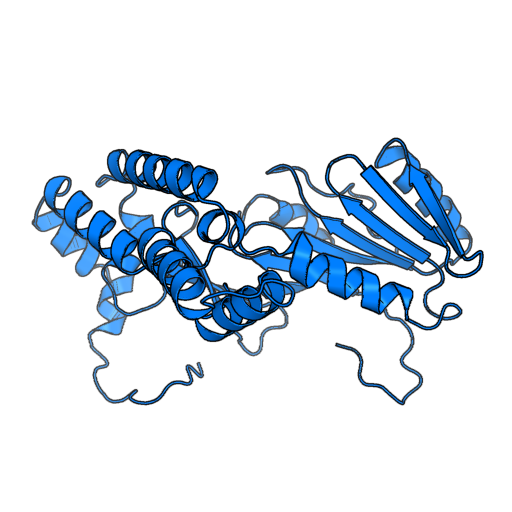 ? 24.012 -2.329 -17.908 1.00 89.19 80 GLN A O 1
ATOM 632 N N . TYR A 1 81 ? 23.382 -4.492 -17.859 1.00 91.38 81 TYR A N 1
ATOM 633 C CA . TYR A 1 81 ? 23.556 -4.712 -19.295 1.00 91.38 81 TYR A CA 1
ATOM 634 C C . TYR A 1 81 ? 22.611 -3.820 -20.114 1.00 91.38 81 TYR A C 1
ATOM 636 O O . TYR A 1 81 ? 23.073 -3.073 -20.974 1.00 91.38 81 TYR A O 1
ATOM 644 N N . LEU A 1 82 ? 21.314 -3.804 -19.783 1.00 91.12 82 LEU A N 1
ATOM 645 C CA . LEU A 1 82 ? 20.326 -2.954 -20.462 1.00 91.12 82 LEU A CA 1
ATOM 646 C C . LEU A 1 82 ? 20.676 -1.462 -20.387 1.00 91.12 82 LEU A C 1
ATOM 648 O O . LEU A 1 82 ? 20.512 -0.740 -21.367 1.00 91.12 82 LEU A O 1
ATOM 652 N N . THR A 1 83 ? 21.195 -1.009 -19.245 1.00 86.25 83 THR A N 1
ATOM 653 C CA . THR A 1 83 ? 21.625 0.382 -19.053 1.00 86.25 83 THR A CA 1
ATOM 654 C C . THR A 1 83 ? 22.813 0.735 -19.950 1.00 86.25 83 THR A C 1
ATOM 656 O O . THR A 1 83 ? 22.831 1.822 -20.516 1.00 86.25 83 THR A O 1
ATOM 659 N N . ARG A 1 84 ? 23.784 -0.175 -20.136 1.00 88.81 84 ARG A N 1
ATOM 660 C CA . ARG A 1 84 ? 24.908 0.021 -21.080 1.00 88.81 84 ARG A CA 1
ATOM 661 C C . ARG A 1 84 ? 24.445 0.080 -22.534 1.00 88.81 84 ARG A C 1
ATOM 663 O O . ARG A 1 84 ? 25.080 0.739 -23.346 1.00 88.81 84 ARG A O 1
ATOM 670 N N . CYS A 1 85 ? 23.345 -0.597 -22.844 1.00 90.56 85 CYS A N 1
ATOM 671 C CA . CYS A 1 85 ? 22.671 -0.517 -24.136 1.00 90.56 85 CYS A CA 1
ATOM 672 C C . CYS A 1 85 ? 21.698 0.673 -24.235 1.00 90.56 85 CYS A C 1
ATOM 674 O O . CYS A 1 85 ? 20.921 0.726 -25.184 1.00 90.56 85 CYS A O 1
ATOM 676 N N . GLU A 1 86 ? 21.697 1.583 -23.252 1.00 89.81 86 GLU A N 1
ATOM 677 C CA . GLU A 1 86 ? 20.833 2.773 -23.190 1.00 89.81 86 GLU A CA 1
ATOM 678 C C . GLU A 1 86 ? 19.328 2.453 -23.285 1.00 89.81 86 GLU A C 1
ATOM 680 O O . GLU A 1 86 ? 18.502 3.270 -23.702 1.00 89.81 86 GLU A O 1
ATOM 685 N N . VAL A 1 87 ? 18.942 1.241 -22.870 1.00 91.88 87 VAL A N 1
ATOM 686 C CA . VAL A 1 87 ? 17.549 0.803 -22.878 1.00 91.88 87 VAL A CA 1
ATOM 687 C C . VAL A 1 87 ? 16.810 1.477 -21.732 1.00 91.88 87 VAL A C 1
ATOM 689 O O . VAL A 1 87 ? 17.125 1.284 -20.555 1.00 91.88 87 VAL A O 1
ATOM 692 N N . LYS A 1 88 ? 15.772 2.232 -22.085 1.00 93.19 88 LYS A N 1
ATOM 693 C CA . LYS A 1 88 ? 14.903 2.924 -21.132 1.00 93.19 88 LYS A CA 1
ATOM 694 C C . LYS A 1 88 ? 13.881 1.977 -20.531 1.00 93.19 88 LYS A C 1
ATOM 696 O O . LYS A 1 88 ? 13.315 1.126 -21.219 1.00 93.19 88 LYS A O 1
ATOM 701 N N . GLY A 1 89 ? 13.562 2.190 -19.263 1.00 94.19 89 GLY A N 1
ATOM 702 C CA . GLY A 1 89 ? 12.516 1.412 -18.623 1.00 94.19 89 GLY A CA 1
ATOM 703 C C . GLY A 1 89 ? 11.920 2.050 -17.384 1.00 94.19 89 GLY A C 1
ATOM 704 O O . GLY A 1 89 ? 12.280 3.154 -16.967 1.00 94.19 89 GLY A O 1
ATOM 705 N N . TYR A 1 90 ? 10.946 1.358 -16.804 1.00 95.69 90 TYR A N 1
ATOM 706 C CA . TYR A 1 90 ? 10.295 1.792 -15.576 1.00 95.69 90 TYR A CA 1
ATOM 707 C C . TYR A 1 90 ? 10.091 0.627 -14.616 1.00 95.69 90 TYR A C 1
ATOM 709 O O . TYR A 1 90 ? 9.607 -0.422 -15.024 1.00 95.69 90 TYR A O 1
ATOM 717 N N . ILE A 1 91 ? 10.413 0.826 -13.339 1.00 95.38 91 ILE A N 1
ATOM 718 C CA . ILE A 1 91 ? 10.287 -0.189 -12.289 1.00 95.38 91 ILE A CA 1
ATOM 719 C C . ILE A 1 91 ? 9.121 0.156 -11.361 1.00 95.38 91 ILE A C 1
ATOM 721 O O . ILE A 1 91 ? 9.061 1.245 -10.787 1.00 95.38 91 ILE A O 1
ATOM 725 N N . ILE A 1 92 ? 8.212 -0.792 -11.164 1.00 95.31 92 ILE A N 1
ATOM 726 C CA . ILE A 1 92 ? 7.258 -0.796 -10.056 1.00 95.31 92 ILE A CA 1
ATOM 727 C C . ILE A 1 92 ? 7.801 -1.757 -9.003 1.00 95.31 92 ILE A C 1
ATOM 729 O O . ILE A 1 92 ? 7.885 -2.957 -9.244 1.00 95.31 92 ILE A O 1
ATOM 733 N N . TYR A 1 93 ? 8.179 -1.225 -7.845 1.00 92.75 93 TYR A N 1
ATOM 734 C CA . TYR A 1 93 ? 8.689 -2.004 -6.721 1.00 92.75 93 TYR A CA 1
ATOM 735 C C . TYR A 1 93 ? 7.643 -2.059 -5.615 1.00 92.75 93 TYR A C 1
ATOM 737 O O . TYR A 1 93 ? 7.419 -1.076 -4.907 1.00 92.75 93 TYR A O 1
ATOM 745 N N . ASP A 1 94 ? 6.972 -3.194 -5.481 1.00 90.69 94 ASP A N 1
ATOM 746 C CA . ASP A 1 94 ? 5.917 -3.421 -4.503 1.00 90.69 94 ASP A CA 1
ATOM 747 C C . ASP A 1 94 ? 6.452 -4.171 -3.290 1.00 90.69 94 ASP A C 1
ATOM 749 O O . ASP A 1 94 ? 6.721 -5.377 -3.312 1.00 90.69 94 ASP A O 1
ATOM 753 N N . VAL A 1 95 ? 6.619 -3.403 -2.219 1.00 83.62 95 VAL A N 1
ATOM 754 C CA . VAL A 1 95 ? 7.222 -3.855 -0.975 1.00 83.62 95 VAL A CA 1
ATOM 755 C C . VAL A 1 95 ? 6.280 -4.834 -0.283 1.00 83.62 95 VAL A C 1
ATOM 757 O O . VAL A 1 95 ? 5.245 -4.450 0.270 1.00 83.62 95 VAL A O 1
ATOM 760 N N . ALA A 1 96 ? 6.678 -6.102 -0.255 1.00 73.06 96 ALA A N 1
ATOM 761 C CA . ALA A 1 96 ? 5.939 -7.137 0.453 1.00 73.06 96 ALA A CA 1
ATOM 762 C C . ALA A 1 96 ? 6.284 -7.222 1.943 1.00 73.06 96 ALA A C 1
ATOM 764 O O . ALA A 1 96 ? 5.388 -7.382 2.774 1.00 73.06 96 ALA A O 1
ATOM 765 N N . GLU A 1 97 ? 7.570 -7.114 2.274 1.00 67.88 97 GLU A N 1
ATOM 766 C CA . GLU A 1 97 ? 8.089 -7.293 3.628 1.00 67.88 97 GLU A CA 1
ATOM 767 C C . GLU A 1 97 ? 8.500 -5.956 4.234 1.00 67.88 97 GLU A C 1
ATOM 769 O O . GLU A 1 97 ? 9.060 -5.084 3.568 1.00 67.88 97 GLU A O 1
ATOM 774 N N . GLN A 1 98 ? 8.197 -5.769 5.518 1.00 65.75 98 GLN A N 1
ATOM 775 C CA . GLN A 1 98 ? 8.625 -4.560 6.210 1.00 65.75 98 GLN A CA 1
ATOM 776 C C . GLN A 1 98 ? 10.150 -4.543 6.334 1.00 65.75 98 GLN A C 1
ATOM 778 O O . GLN A 1 98 ? 10.745 -5.533 6.738 1.00 65.75 98 GLN A O 1
ATOM 783 N N . GLY A 1 99 ? 10.762 -3.402 6.018 1.00 64.94 99 GLY A N 1
ATOM 784 C CA . GLY A 1 99 ? 12.204 -3.191 6.161 1.00 64.94 99 GLY A CA 1
ATOM 785 C C . GLY A 1 99 ? 13.057 -3.688 4.993 1.00 64.94 99 GLY A C 1
ATOM 786 O O . GLY A 1 99 ? 14.244 -3.385 4.969 1.00 64.94 99 GLY A O 1
ATOM 787 N N . ARG A 1 100 ? 12.482 -4.386 4.003 1.00 74.69 100 ARG A N 1
ATOM 788 C CA . ARG A 1 100 ? 13.208 -4.731 2.776 1.00 74.69 100 ARG A CA 1
ATOM 789 C C . ARG A 1 100 ? 13.299 -3.512 1.863 1.00 74.69 100 ARG A C 1
ATOM 791 O O . ARG A 1 100 ? 12.302 -3.146 1.243 1.00 74.69 100 ARG A O 1
ATOM 798 N N . GLU A 1 101 ? 14.479 -2.904 1.794 1.00 78.81 101 GLU A N 1
ATOM 799 C CA . GLU A 1 101 ? 14.798 -1.832 0.847 1.00 78.81 101 GLU A CA 1
ATOM 800 C C . GLU A 1 101 ? 15.051 -2.388 -0.564 1.00 78.81 101 GLU A C 1
ATOM 802 O O . GLU A 1 101 ? 15.527 -3.519 -0.688 1.00 78.81 101 GLU A O 1
ATOM 807 N N . PRO A 1 102 ? 14.755 -1.621 -1.635 1.00 84.44 102 PRO A N 1
ATOM 808 C CA . PRO A 1 102 ? 15.211 -1.990 -2.965 1.00 84.44 102 PRO A CA 1
ATOM 809 C C . PRO A 1 102 ? 16.735 -2.040 -3.002 1.00 84.44 102 PRO A C 1
ATOM 811 O O . PRO A 1 102 ? 17.399 -1.257 -2.313 1.00 84.44 102 PRO A O 1
ATOM 814 N N . HIS A 1 103 ? 17.283 -2.895 -3.862 1.00 84.69 103 HIS A N 1
ATOM 815 C CA . HIS A 1 103 ? 18.719 -2.969 -4.084 1.00 84.69 103 HIS A CA 1
ATOM 816 C C . HIS A 1 103 ? 19.321 -1.574 -4.346 1.00 84.69 103 HIS A C 1
ATOM 818 O O . HIS A 1 103 ? 18.757 -0.766 -5.086 1.00 84.69 103 HIS A O 1
ATOM 824 N N . VAL A 1 104 ? 20.489 -1.286 -3.759 1.00 80.25 104 VAL A N 1
ATOM 825 C CA . VAL A 1 104 ? 21.110 0.060 -3.757 1.00 80.25 104 VAL A CA 1
ATOM 826 C C . VAL A 1 104 ? 21.392 0.579 -5.173 1.00 80.25 104 VAL A C 1
ATOM 828 O O . VAL A 1 104 ? 21.349 1.779 -5.426 1.00 80.25 104 VAL A O 1
ATOM 831 N N . GLY A 1 105 ? 21.635 -0.333 -6.117 1.00 75.88 105 GLY A N 1
ATOM 832 C CA . GLY A 1 105 ? 21.805 -0.015 -7.539 1.00 75.88 105 GLY A CA 1
ATOM 833 C C . GLY A 1 105 ? 20.527 0.440 -8.260 1.00 75.88 105 GLY A C 1
ATOM 834 O O . GLY A 1 105 ? 20.609 0.873 -9.407 1.00 75.88 105 GLY A O 1
ATOM 835 N N . LEU A 1 106 ? 19.349 0.347 -7.631 1.00 84.69 106 LEU A N 1
ATOM 836 C CA . LEU A 1 106 ? 18.079 0.714 -8.249 1.00 84.69 106 LEU A CA 1
ATOM 837 C C . LEU A 1 106 ? 17.627 2.151 -7.913 1.00 84.69 106 LEU A C 1
ATOM 839 O O . LEU A 1 106 ? 17.637 2.548 -6.742 1.00 84.69 106 LEU A O 1
ATOM 843 N N . PRO A 1 107 ? 17.087 2.895 -8.902 1.00 77.69 107 PRO A N 1
ATOM 844 C CA . PRO A 1 107 ? 17.134 2.617 -10.341 1.00 77.69 107 PRO A CA 1
ATOM 845 C C . PRO A 1 107 ? 18.389 3.219 -10.999 1.00 77.69 107 PRO A C 1
ATOM 847 O O . PRO A 1 107 ? 18.869 4.282 -10.586 1.00 77.69 107 PRO A O 1
ATOM 850 N N . PHE A 1 108 ? 18.855 2.583 -12.078 1.00 79.31 108 PHE A N 1
ATOM 851 C CA . PHE A 1 108 ? 19.893 3.120 -12.965 1.00 79.31 108 PHE A CA 1
ATOM 852 C C . PHE A 1 108 ? 19.405 4.357 -13.743 1.00 79.31 108 PHE A C 1
ATOM 854 O O . PHE A 1 108 ? 18.206 4.617 -13.830 1.00 79.31 108 PHE A O 1
ATOM 861 N N . THR A 1 109 ? 20.338 5.130 -14.308 1.00 78.19 109 THR A N 1
ATOM 862 C CA . THR A 1 109 ? 20.105 6.476 -14.868 1.00 78.19 109 THR A CA 1
ATOM 863 C C . THR A 1 109 ? 18.971 6.549 -15.898 1.00 78.19 109 THR A C 1
ATOM 865 O O . THR A 1 109 ? 18.175 7.481 -15.837 1.00 78.19 109 THR A O 1
ATOM 868 N N . GLU A 1 110 ? 18.834 5.547 -16.774 1.00 85.62 110 GLU A N 1
ATOM 869 C CA . GLU A 1 110 ? 17.802 5.502 -17.829 1.00 85.62 110 GLU A CA 1
ATOM 870 C C . GLU A 1 110 ? 16.432 4.982 -17.353 1.00 85.62 110 GLU A C 1
ATOM 872 O O . GLU A 1 110 ? 15.476 4.903 -18.132 1.00 85.62 110 GLU A O 1
ATOM 877 N N . TRP A 1 111 ? 16.309 4.623 -16.070 1.00 91.88 111 TRP A N 1
ATOM 878 C CA . TRP A 1 111 ? 15.127 3.960 -15.530 1.00 91.88 111 TRP A CA 1
ATOM 879 C C . TRP A 1 111 ? 14.372 4.813 -14.515 1.00 91.88 111 TRP A C 1
ATOM 881 O O . TRP A 1 111 ? 14.903 5.303 -13.516 1.00 91.88 111 TRP A O 1
ATOM 891 N N . GLY A 1 112 ? 13.071 4.974 -14.759 1.00 93.00 112 GLY A N 1
ATOM 892 C CA . GLY A 1 112 ? 12.149 5.489 -13.753 1.00 93.00 112 GLY A CA 1
ATOM 893 C C . GLY A 1 112 ? 11.817 4.414 -12.719 1.00 93.00 112 GLY A C 1
ATOM 894 O O . GLY A 1 112 ? 11.915 3.221 -12.997 1.00 93.00 112 GLY A O 1
ATOM 895 N N . MET A 1 113 ? 11.392 4.821 -11.525 1.00 93.75 113 MET A N 1
ATOM 896 C CA . MET A 1 113 ? 10.987 3.865 -10.494 1.00 93.75 113 MET A CA 1
ATOM 897 C C . MET A 1 113 ? 9.949 4.449 -9.553 1.00 93.75 113 MET A C 1
ATOM 899 O O . MET A 1 113 ? 10.061 5.600 -9.120 1.00 93.75 113 MET A O 1
ATOM 903 N N . ILE A 1 114 ? 8.975 3.625 -9.183 1.00 92.69 114 ILE A N 1
ATOM 904 C CA . ILE A 1 114 ? 8.102 3.874 -8.045 1.00 92.69 114 ILE A CA 1
ATOM 905 C C . ILE A 1 114 ? 8.238 2.752 -7.026 1.00 92.69 114 ILE A C 1
ATOM 907 O O . ILE A 1 114 ? 8.157 1.576 -7.368 1.00 92.69 114 ILE A O 1
ATOM 911 N N . VAL A 1 115 ? 8.398 3.128 -5.764 1.00 91.75 115 VAL A N 1
ATOM 912 C CA . VAL A 1 115 ? 8.300 2.198 -4.637 1.00 91.75 115 VAL A CA 1
ATOM 913 C C . VAL A 1 115 ? 6.908 2.320 -4.034 1.00 91.75 115 VAL A C 1
ATOM 915 O O . VAL A 1 115 ? 6.515 3.404 -3.604 1.00 91.75 115 VAL A O 1
ATOM 918 N N . VAL A 1 116 ? 6.150 1.230 -4.003 1.00 90.69 116 VAL A N 1
ATOM 919 C CA . VAL A 1 116 ? 4.829 1.145 -3.375 1.00 90.69 116 VAL A CA 1
ATOM 920 C C . VAL A 1 116 ? 5.007 0.582 -1.969 1.00 90.69 116 VAL A C 1
ATOM 922 O O . VAL A 1 116 ? 5.405 -0.566 -1.805 1.00 90.69 116 VAL A O 1
ATOM 925 N N . THR A 1 117 ? 4.727 1.390 -0.942 1.00 84.75 117 THR A N 1
ATOM 926 C CA . THR A 1 117 ? 5.054 1.045 0.450 1.00 84.75 117 THR A CA 1
ATOM 927 C C . THR A 1 117 ? 3.974 1.439 1.463 1.00 84.75 117 THR A C 1
ATOM 929 O O . THR A 1 117 ? 3.128 2.314 1.251 1.00 84.75 117 THR A O 1
ATOM 932 N N . SER A 1 118 ? 3.993 0.754 2.607 1.00 77.94 118 SER A N 1
ATOM 933 C CA . SER A 1 118 ? 3.314 1.167 3.836 1.00 77.94 118 SER A CA 1
ATOM 934 C C . SER A 1 118 ? 3.938 2.451 4.427 1.00 77.94 118 SER A C 1
ATOM 936 O O . SER A 1 118 ? 5.057 2.812 4.055 1.00 77.94 118 SER A O 1
ATOM 938 N N . PRO A 1 119 ? 3.248 3.161 5.343 1.00 62.72 119 PRO A N 1
ATOM 939 C CA . PRO A 1 119 ? 3.706 4.435 5.893 1.00 62.72 119 PRO A CA 1
ATOM 940 C C . PRO A 1 119 ? 4.750 4.280 6.995 1.00 62.72 119 PRO A C 1
ATOM 942 O O . PRO A 1 119 ? 4.999 5.237 7.719 1.00 62.72 119 PRO A O 1
ATOM 945 N N . ASN A 1 120 ? 5.359 3.099 7.155 1.00 68.81 120 ASN A N 1
ATOM 946 C CA . ASN A 1 120 ? 6.435 2.959 8.121 1.00 68.81 120 ASN A CA 1
ATOM 947 C C . ASN A 1 120 ? 7.610 3.836 7.675 1.00 68.81 120 ASN A C 1
ATOM 949 O O . ASN A 1 120 ? 8.291 3.574 6.681 1.00 68.81 120 ASN A O 1
ATOM 953 N N . VAL A 1 121 ? 7.794 4.902 8.445 1.00 54.53 121 VAL A N 1
ATOM 954 C CA . VAL A 1 121 ? 8.680 6.022 8.175 1.00 54.53 121 VAL A CA 1
ATOM 955 C C . VAL A 1 121 ? 10.139 5.575 8.067 1.00 54.53 121 VAL A C 1
ATOM 957 O O . VAL A 1 121 ? 10.917 6.225 7.373 1.00 54.53 121 VAL A O 1
ATOM 960 N N . ASN A 1 122 ? 10.517 4.476 8.720 1.00 61.47 122 ASN A N 1
ATOM 961 C CA . ASN A 1 122 ? 11.905 4.028 8.774 1.00 61.47 122 ASN A CA 1
ATOM 962 C C . ASN A 1 122 ? 12.288 3.091 7.627 1.00 61.47 122 ASN A C 1
ATOM 964 O O . ASN A 1 122 ? 13.468 3.003 7.317 1.00 61.47 122 ASN A O 1
ATOM 968 N N . ASN A 1 123 ? 11.321 2.462 6.956 1.00 63.41 123 ASN A N 1
ATOM 969 C CA . ASN A 1 123 ? 11.623 1.361 6.039 1.00 63.41 123 ASN A CA 1
ATOM 970 C C . ASN A 1 123 ? 12.375 1.776 4.767 1.00 63.41 123 ASN A C 1
ATOM 972 O O . ASN A 1 123 ? 13.000 0.923 4.167 1.00 63.41 123 ASN A O 1
ATOM 976 N N . PHE A 1 124 ? 12.269 3.038 4.330 1.00 65.19 124 PHE A N 1
ATOM 977 C CA . PHE A 1 124 ? 12.828 3.494 3.042 1.00 65.19 124 PHE A CA 1
ATOM 978 C C . PHE A 1 124 ? 13.422 4.897 3.112 1.00 65.19 124 PHE A C 1
ATOM 980 O O . PHE A 1 124 ? 13.598 5.567 2.092 1.00 65.19 124 PHE A O 1
ATOM 987 N N . LYS A 1 125 ? 13.660 5.409 4.323 1.00 69.31 125 LYS A N 1
ATOM 988 C CA . LYS A 1 125 ? 14.193 6.763 4.518 1.00 69.31 125 LYS A CA 1
ATOM 989 C C . LYS A 1 125 ? 15.584 6.896 3.900 1.00 69.31 125 LYS A C 1
ATOM 991 O O . LYS A 1 125 ? 15.857 7.925 3.282 1.00 69.31 125 LYS A O 1
ATOM 996 N N . GLY A 1 126 ? 16.414 5.858 4.043 1.00 71.75 126 GLY A N 1
ATOM 997 C CA . GLY A 1 126 ? 17.751 5.773 3.458 1.00 71.75 126 GLY A CA 1
ATOM 998 C C . GLY A 1 126 ? 17.677 5.812 1.939 1.00 71.75 126 GLY A C 1
ATOM 999 O O . GLY A 1 126 ? 18.122 6.790 1.331 1.00 71.75 126 GLY A O 1
ATOM 1000 N N . TRP A 1 127 ? 16.995 4.828 1.347 1.00 78.00 127 TRP A N 1
ATOM 1001 C CA . TRP A 1 127 ? 16.815 4.746 -0.104 1.00 78.00 127 TRP A CA 1
ATOM 1002 C C . TRP A 1 127 ? 16.184 6.014 -0.706 1.00 78.00 127 TRP A C 1
ATOM 1004 O O . TRP A 1 127 ? 16.694 6.564 -1.684 1.00 78.00 127 TRP A O 1
ATOM 1014 N N . LYS A 1 128 ? 15.109 6.544 -0.099 1.00 77.56 128 LYS A N 1
ATOM 1015 C CA . LYS A 1 128 ? 14.419 7.760 -0.570 1.00 77.56 128 LYS A CA 1
ATOM 1016 C C . LYS A 1 128 ? 15.347 8.973 -0.569 1.00 77.56 128 LYS A C 1
ATOM 1018 O O . LYS A 1 128 ? 15.309 9.753 -1.521 1.00 77.56 128 LYS A O 1
ATOM 1023 N N . LYS A 1 129 ? 16.147 9.145 0.492 1.00 79.25 129 LYS A N 1
ATOM 1024 C CA . LYS A 1 129 ? 17.099 10.256 0.626 1.00 79.25 129 LYS A CA 1
ATOM 1025 C C . LYS A 1 129 ? 18.225 10.134 -0.399 1.00 79.25 129 LYS A C 1
ATOM 1027 O O . LYS A 1 129 ? 18.504 11.113 -1.081 1.00 79.25 129 LYS A O 1
ATOM 1032 N N . GLN A 1 130 ? 18.813 8.946 -0.537 1.00 77.38 130 GLN A N 1
ATOM 1033 C CA . GLN A 1 130 ? 19.880 8.670 -1.507 1.00 77.38 130 GLN A CA 1
ATOM 1034 C C . GLN A 1 130 ? 19.425 8.922 -2.948 1.00 77.38 130 GLN A C 1
ATOM 1036 O O . GLN A 1 130 ? 20.159 9.495 -3.745 1.00 77.38 130 GLN A O 1
ATOM 1041 N N . ASN A 1 131 ? 18.185 8.553 -3.271 1.00 79.56 131 ASN A N 1
ATOM 1042 C CA . ASN A 1 131 ? 17.648 8.666 -4.623 1.00 79.56 131 ASN A CA 1
ATOM 1043 C C . ASN A 1 131 ? 16.914 9.984 -4.914 1.00 79.56 131 ASN A C 1
ATOM 1045 O O . ASN A 1 131 ? 16.408 10.152 -6.022 1.00 79.56 131 ASN A O 1
ATOM 1049 N N . GLY A 1 132 ? 16.795 10.904 -3.950 1.00 83.44 132 GLY A N 1
ATOM 1050 C CA . GLY A 1 132 ? 16.005 12.131 -4.122 1.00 83.44 132 GLY A CA 1
ATOM 1051 C C . GLY A 1 132 ? 14.544 11.857 -4.514 1.00 83.44 132 GLY A C 1
ATOM 1052 O O . GLY A 1 132 ? 13.937 12.624 -5.264 1.00 83.44 132 GLY A O 1
ATOM 1053 N N . ALA A 1 133 ? 13.980 10.727 -4.070 1.00 85.69 133 ALA A N 1
ATOM 1054 C CA . ALA A 1 133 ? 12.692 10.251 -4.557 1.00 85.69 133 ALA A CA 1
ATOM 1055 C C . ALA A 1 133 ? 11.526 11.072 -3.984 1.00 85.69 133 ALA A C 1
ATOM 1057 O O . ALA A 1 133 ? 11.401 11.294 -2.774 1.00 85.69 133 ALA A O 1
ATOM 1058 N N . MET A 1 134 ? 10.620 11.486 -4.869 1.00 88.38 134 MET A N 1
ATOM 1059 C CA . MET A 1 134 ? 9.469 12.305 -4.498 1.00 88.38 134 MET A CA 1
ATOM 1060 C C . MET A 1 134 ? 8.381 11.442 -3.854 1.00 88.38 134 MET A C 1
ATOM 1062 O O . MET A 1 134 ? 7.914 10.475 -4.462 1.00 88.38 134 MET A O 1
ATOM 1066 N N . GLY A 1 135 ? 7.966 11.795 -2.638 1.00 87.62 135 GLY A N 1
ATOM 1067 C CA . GLY A 1 135 ? 6.893 11.086 -1.937 1.00 87.62 135 GLY A CA 1
ATOM 1068 C C . GLY A 1 135 ? 5.506 11.524 -2.407 1.00 87.62 135 GLY A C 1
ATOM 1069 O O . GLY A 1 135 ? 5.238 12.719 -2.517 1.00 87.62 135 GLY A O 1
ATOM 1070 N N . ILE A 1 136 ? 4.644 10.544 -2.650 1.00 89.75 136 ILE A N 1
ATOM 1071 C CA . ILE A 1 136 ? 3.225 10.675 -2.971 1.00 89.75 136 ILE A CA 1
ATOM 1072 C C . ILE A 1 136 ? 2.461 9.929 -1.884 1.00 89.75 136 ILE A C 1
ATOM 1074 O O . ILE A 1 136 ? 2.810 8.795 -1.554 1.00 89.75 136 ILE A O 1
ATOM 1078 N N . VAL A 1 137 ? 1.422 10.544 -1.337 1.00 89.50 137 VAL A N 1
ATOM 1079 C CA . VAL A 1 137 ? 0.567 9.928 -0.326 1.00 89.50 137 VAL A CA 1
ATOM 1080 C C . VAL A 1 137 ? -0.761 9.539 -0.968 1.00 89.50 137 VAL A C 1
ATOM 1082 O O . VAL A 1 137 ? -1.440 10.353 -1.589 1.00 89.50 137 VAL A O 1
ATOM 1085 N N . MET A 1 138 ? -1.140 8.277 -0.805 1.00 91.69 138 MET A N 1
ATOM 1086 C CA . MET A 1 138 ? -2.439 7.737 -1.176 1.00 91.69 138 MET A CA 1
ATOM 1087 C C . MET A 1 138 ? -3.353 7.753 0.046 1.00 91.69 138 MET A C 1
ATOM 1089 O O . MET A 1 138 ? -3.059 7.104 1.053 1.00 91.69 138 MET A O 1
ATOM 1093 N N . ASN A 1 139 ? -4.462 8.482 -0.068 1.00 92.06 139 ASN A N 1
ATOM 1094 C CA . ASN A 1 139 ? -5.543 8.433 0.910 1.00 92.06 139 ASN A CA 1
ATOM 1095 C C . ASN A 1 139 ? -6.207 7.056 0.918 1.00 92.06 139 ASN A C 1
ATOM 1097 O O . ASN A 1 139 ? -6.187 6.331 -0.081 1.00 92.06 139 ASN A O 1
ATOM 1101 N N . CYS A 1 140 ? -6.827 6.716 2.043 1.00 92.31 140 CYS A N 1
ATOM 1102 C CA . CYS A 1 140 ? -7.834 5.669 2.040 1.00 92.31 140 CYS A CA 1
ATOM 1103 C C . CYS A 1 140 ? -9.023 6.075 1.147 1.00 92.31 140 CYS A C 1
ATOM 1105 O O . CYS A 1 140 ? -9.288 7.273 1.020 1.00 92.31 140 CYS A O 1
ATOM 1107 N N . PRO A 1 141 ? -9.718 5.101 0.535 1.00 93.56 141 PRO A N 1
ATOM 1108 C CA . PRO A 1 141 ? -10.918 5.371 -0.250 1.00 93.56 141 PRO A CA 1
ATOM 1109 C C . PRO A 1 141 ? -12.025 5.947 0.634 1.00 93.56 141 PRO A C 1
ATOM 1111 O O . PRO A 1 141 ? -12.129 5.592 1.813 1.00 93.56 141 PRO A O 1
ATOM 1114 N N . ASP A 1 142 ? -12.849 6.818 0.062 1.00 92.62 142 ASP A N 1
ATOM 1115 C CA . ASP A 1 142 ? -14.041 7.316 0.742 1.00 92.62 142 ASP A CA 1
ATOM 1116 C C . ASP A 1 142 ? -15.235 6.351 0.605 1.00 92.62 142 ASP A C 1
ATOM 1118 O O . ASP A 1 142 ? -15.160 5.295 -0.029 1.00 92.62 142 ASP A O 1
ATOM 1122 N N . GLU A 1 143 ? -16.361 6.695 1.235 1.00 93.62 143 GLU A N 1
ATOM 1123 C CA . GLU A 1 143 ? -17.573 5.873 1.185 1.00 93.62 143 GLU A CA 1
ATOM 1124 C C . GLU A 1 143 ? -18.056 5.643 -0.259 1.00 93.62 143 GLU A C 1
ATOM 1126 O O . GLU A 1 143 ? -18.489 4.540 -0.602 1.00 93.62 143 GLU A O 1
ATOM 1131 N N . SER A 1 144 ? -17.958 6.660 -1.118 1.00 94.69 144 SER A N 1
ATOM 1132 C CA . SER A 1 144 ? -18.415 6.591 -2.506 1.00 94.69 144 SER A CA 1
ATOM 1133 C C . SER A 1 144 ? -17.514 5.701 -3.365 1.00 94.69 144 SER A C 1
ATOM 1135 O O . SER A 1 144 ? -18.032 4.887 -4.137 1.00 94.69 144 SER A O 1
ATOM 1137 N N . ASP A 1 145 ? -16.197 5.758 -3.149 1.00 94.69 145 ASP A N 1
ATOM 1138 C CA . ASP A 1 145 ? -15.214 4.873 -3.774 1.00 94.69 145 ASP A CA 1
ATOM 1139 C C . ASP A 1 145 ? -15.516 3.407 -3.437 1.00 94.69 145 ASP A C 1
ATOM 1141 O O . ASP A 1 145 ? -15.619 2.554 -4.324 1.00 94.69 145 ASP A O 1
ATOM 1145 N N . VAL A 1 146 ? -15.698 3.096 -2.147 1.00 95.06 146 VAL A N 1
ATOM 1146 C CA . VAL A 1 146 ? -15.974 1.722 -1.698 1.00 95.06 146 VAL A CA 1
ATOM 1147 C C . VAL A 1 146 ? -17.339 1.254 -2.203 1.00 95.06 146 VAL A C 1
ATOM 1149 O O . VAL A 1 146 ? -17.477 0.099 -2.620 1.00 95.06 146 VAL A O 1
ATOM 1152 N N . LYS A 1 147 ? -18.344 2.135 -2.233 1.00 94.38 147 LYS A N 1
ATOM 1153 C CA . LYS A 1 147 ? -19.664 1.817 -2.787 1.00 94.38 147 LYS A CA 1
ATOM 1154 C C . LYS A 1 147 ? -19.581 1.478 -4.275 1.00 94.38 147 LYS A C 1
ATOM 1156 O O . LYS A 1 147 ? -20.156 0.475 -4.697 1.00 94.38 147 LYS A O 1
ATOM 1161 N N . ALA A 1 148 ? -18.821 2.242 -5.058 1.00 93.75 148 ALA A N 1
ATOM 1162 C CA . ALA A 1 148 ? -18.580 1.940 -6.468 1.00 93.75 148 ALA A CA 1
ATOM 1163 C C . ALA A 1 148 ? -17.864 0.588 -6.646 1.00 93.75 148 ALA A C 1
ATOM 1165 O O . ALA A 1 148 ? -18.259 -0.219 -7.491 1.00 93.75 148 ALA A O 1
ATOM 1166 N N . MET A 1 149 ? -16.871 0.285 -5.802 1.00 93.19 149 MET A N 1
ATOM 1167 C CA . MET A 1 149 ? -16.210 -1.027 -5.794 1.00 93.19 149 MET A CA 1
ATOM 1168 C C . MET A 1 149 ? -17.181 -2.169 -5.465 1.00 93.19 149 MET A C 1
ATOM 1170 O O . MET A 1 149 ? -17.068 -3.243 -6.057 1.00 93.19 149 MET A O 1
ATOM 1174 N N . CYS A 1 150 ? -18.146 -1.952 -4.563 1.00 92.81 150 CYS A N 1
ATOM 1175 C CA . CYS A 1 150 ? -19.179 -2.943 -4.251 1.00 92.81 150 CYS A CA 1
ATOM 1176 C C . CYS A 1 150 ? -20.030 -3.268 -5.478 1.00 92.81 150 CYS A C 1
ATOM 1178 O O . CYS A 1 150 ? -20.160 -4.441 -5.831 1.00 92.81 150 CYS A O 1
ATOM 1180 N N . VAL A 1 151 ? -20.529 -2.229 -6.158 1.00 92.50 151 VAL A N 1
ATOM 1181 C CA . VAL A 1 151 ? -21.305 -2.370 -7.400 1.00 92.50 151 VAL A CA 1
ATOM 1182 C C . VAL A 1 151 ? -20.495 -3.134 -8.446 1.00 92.50 151 VAL A C 1
ATOM 1184 O O . VAL A 1 151 ? -20.982 -4.103 -9.024 1.00 92.50 151 VAL A O 1
ATOM 1187 N N . TRP A 1 152 ? -19.225 -2.769 -8.648 1.00 90.94 152 TRP A N 1
ATOM 1188 C CA . TRP A 1 152 ? -18.362 -3.446 -9.618 1.00 90.94 152 TRP A CA 1
ATOM 1189 C C . TRP A 1 152 ? -18.105 -4.919 -9.276 1.00 90.94 152 TRP A C 1
ATOM 1191 O O . TRP A 1 152 ? -18.124 -5.788 -10.156 1.00 90.94 152 TRP A O 1
ATOM 1201 N N . LYS A 1 153 ? -17.862 -5.227 -7.999 1.00 89.44 153 LYS A N 1
ATOM 1202 C CA . LYS A 1 153 ? -17.585 -6.592 -7.534 1.00 89.44 153 LYS A CA 1
ATOM 1203 C C . LYS A 1 153 ? -18.793 -7.511 -7.709 1.00 89.44 153 LYS A C 1
ATOM 1205 O O . LYS A 1 153 ? -18.611 -8.684 -8.016 1.00 89.44 153 LYS A O 1
ATOM 1210 N N . LYS A 1 154 ? -20.000 -6.962 -7.580 1.00 89.50 154 LYS A N 1
ATOM 1211 C CA . LYS A 1 154 ? -21.277 -7.673 -7.693 1.00 89.50 154 LYS A CA 1
ATOM 1212 C C . LYS A 1 154 ? -21.977 -7.484 -9.043 1.00 89.50 154 LYS A C 1
ATOM 1214 O O . LYS A 1 154 ? -23.123 -7.887 -9.183 1.00 89.50 154 LYS A O 1
ATOM 1219 N N . ARG A 1 155 ? -21.300 -6.915 -10.047 1.00 88.94 155 ARG A N 1
ATOM 1220 C CA . ARG A 1 155 ? -21.891 -6.536 -11.349 1.00 88.94 155 ARG A CA 1
ATOM 1221 C C . ARG A 1 155 ? -22.551 -7.681 -12.128 1.00 88.94 155 ARG A C 1
ATOM 1223 O O . ARG A 1 155 ? -23.459 -7.432 -12.905 1.00 88.94 155 ARG A O 1
ATOM 1230 N N . ASN A 1 156 ? -22.077 -8.911 -11.931 1.00 87.88 156 ASN A N 1
ATOM 1231 C CA . ASN A 1 156 ? -22.590 -10.100 -12.616 1.00 87.88 156 ASN A CA 1
ATOM 1232 C C . ASN A 1 156 ? -23.582 -10.897 -11.754 1.00 87.88 156 ASN A C 1
ATOM 1234 O O . ASN A 1 156 ? -24.102 -11.911 -12.210 1.00 87.88 156 ASN A O 1
ATOM 1238 N N . GLU A 1 157 ? -23.812 -10.490 -10.504 1.00 85.75 157 GLU A N 1
ATOM 1239 C CA . GLU A 1 157 ? -24.722 -11.184 -9.597 1.00 85.75 157 GLU A CA 1
ATOM 1240 C C . GLU A 1 157 ? -26.116 -10.552 -9.682 1.00 85.75 157 GLU A C 1
ATOM 1242 O O . GLU A 1 157 ? -26.285 -9.346 -9.491 1.00 85.75 157 GLU A O 1
ATOM 1247 N N . GLN A 1 158 ? -27.127 -11.380 -9.949 1.00 65.06 158 GLN A N 1
ATOM 1248 C CA . GLN A 1 158 ? -28.528 -10.993 -9.802 1.00 65.06 158 GLN A CA 1
ATOM 1249 C C . GLN A 1 158 ? -28.874 -11.056 -8.310 1.00 65.06 158 GLN A C 1
ATOM 1251 O O . GLN A 1 158 ? -28.994 -12.138 -7.742 1.00 65.06 158 GLN A O 1
ATOM 1256 N N . GLY A 1 159 ? -28.965 -9.905 -7.643 1.00 65.00 159 GLY A N 1
ATOM 1257 C CA . GLY A 1 159 ? -29.218 -9.859 -6.205 1.00 65.00 159 GLY A CA 1
ATOM 1258 C C . GLY A 1 159 ? -29.246 -8.451 -5.616 1.00 65.00 159 GLY A C 1
ATOM 1259 O O . GLY A 1 159 ? -28.977 -7.455 -6.291 1.00 65.00 159 GLY A O 1
ATOM 1260 N N . GLU A 1 160 ? -29.581 -8.375 -4.329 1.00 67.94 160 GLU A N 1
ATOM 1261 C CA . GLU A 1 160 ? -29.757 -7.126 -3.592 1.00 67.94 160 GLU A CA 1
ATOM 1262 C C . GLU A 1 160 ? -28.407 -6.442 -3.298 1.00 67.94 160 GLU A C 1
ATOM 1264 O O . GLU A 1 160 ? -27.769 -6.650 -2.263 1.00 67.94 160 GLU A O 1
ATOM 1269 N N . GLN A 1 161 ? -27.978 -5.570 -4.213 1.00 72.88 161 GLN A N 1
ATOM 1270 C CA . GLN A 1 161 ? -26.771 -4.737 -4.078 1.00 72.88 161 GLN A CA 1
ATOM 1271 C C . GLN A 1 161 ? -26.750 -3.931 -2.765 1.00 72.88 161 GLN A C 1
ATOM 1273 O O . GLN A 1 161 ? -25.691 -3.720 -2.168 1.00 72.88 161 GLN A O 1
ATOM 1278 N N . ASN A 1 162 ? -27.930 -3.528 -2.281 1.00 79.00 162 ASN A N 1
ATOM 1279 C CA . ASN A 1 162 ? -28.087 -2.784 -1.033 1.00 79.00 162 ASN A CA 1
ATOM 1280 C C . ASN A 1 162 ? -27.645 -3.595 0.194 1.00 79.00 162 ASN A C 1
ATOM 1282 O O . ASN A 1 162 ? -27.005 -3.035 1.085 1.00 79.00 162 ASN A O 1
ATOM 1286 N N . GLY A 1 163 ? -27.918 -4.904 0.225 1.00 88.06 163 GLY A N 1
ATOM 1287 C CA . GLY A 1 163 ? -27.528 -5.778 1.333 1.00 88.06 163 GLY A CA 1
ATOM 1288 C C . GLY A 1 163 ? -26.011 -5.955 1.432 1.00 88.06 163 GLY A C 1
ATOM 1289 O O . GLY A 1 163 ? -25.445 -5.868 2.523 1.00 88.06 163 GLY A O 1
ATOM 1290 N N . TYR A 1 164 ? -25.330 -6.133 0.293 1.00 91.50 164 TYR A N 1
ATOM 1291 C CA . TYR A 1 164 ? -23.867 -6.242 0.263 1.00 91.50 164 TYR A CA 1
ATOM 1292 C C . TYR A 1 164 ? -23.189 -4.935 0.682 1.00 91.50 164 TYR A C 1
ATOM 1294 O O . TYR A 1 164 ? -22.286 -4.945 1.519 1.00 91.50 164 TYR A O 1
ATOM 1302 N N . TRP A 1 165 ? -23.660 -3.801 0.150 1.00 94.00 165 TRP A N 1
ATOM 1303 C CA . TRP A 1 165 ? -23.152 -2.490 0.543 1.00 94.00 165 TRP A CA 1
ATOM 1304 C C . TRP A 1 165 ? -23.325 -2.234 2.043 1.00 94.00 165 TRP A C 1
ATOM 1306 O O . TRP A 1 165 ? -22.378 -1.796 2.692 1.00 94.00 165 TRP A O 1
ATOM 1316 N N . LYS A 1 166 ? -24.496 -2.554 2.610 1.00 94.81 166 LYS A N 1
ATOM 1317 C CA . LYS A 1 166 ? -24.759 -2.392 4.046 1.00 94.81 166 LYS A CA 1
ATOM 1318 C C . LYS A 1 166 ? -23.733 -3.146 4.899 1.00 94.81 166 LYS A C 1
ATOM 1320 O O . LYS A 1 166 ? -23.140 -2.547 5.789 1.00 94.81 166 LYS A O 1
ATOM 1325 N N . GLN A 1 167 ? -23.449 -4.407 4.565 1.00 95.75 167 GLN A N 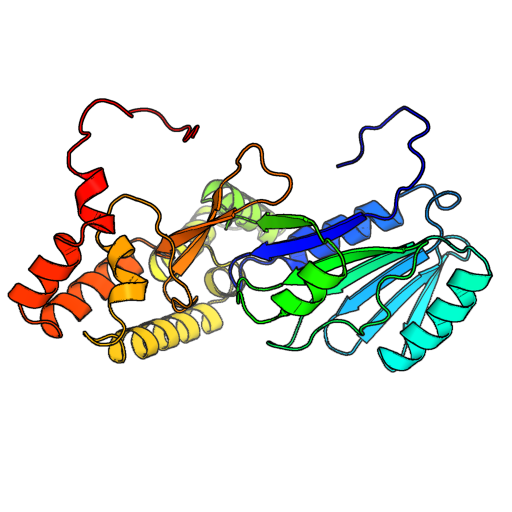1
ATOM 1326 C CA . GLN A 1 167 ? -22.436 -5.204 5.270 1.00 95.75 167 GLN A CA 1
ATOM 1327 C C . GLN A 1 167 ? -21.028 -4.602 5.152 1.00 95.75 167 GLN A C 1
ATOM 1329 O O . GLN A 1 167 ? -20.289 -4.549 6.133 1.00 95.75 167 GLN A O 1
ATOM 1334 N N . VAL A 1 168 ? -20.632 -4.145 3.960 1.00 96.81 168 VAL A N 1
ATOM 1335 C CA . VAL A 1 168 ? -19.312 -3.521 3.758 1.00 96.81 168 VAL A CA 1
ATOM 1336 C C . VAL A 1 168 ? -19.206 -2.203 4.525 1.00 96.81 168 VAL A C 1
ATOM 1338 O O . VAL A 1 168 ? -18.164 -1.940 5.126 1.00 96.81 168 VAL A O 1
ATOM 1341 N N . LYS A 1 169 ? -20.278 -1.405 4.553 1.00 96.56 169 LYS A N 1
ATOM 1342 C CA . LYS A 1 169 ? -20.343 -0.151 5.307 1.00 96.56 169 LYS A CA 1
ATOM 1343 C C . LYS A 1 169 ? -20.199 -0.388 6.811 1.00 96.56 169 LYS A C 1
ATOM 1345 O O . LYS A 1 169 ? -19.349 0.241 7.428 1.00 96.56 169 LYS A O 1
ATOM 1350 N N . GLU A 1 170 ? -20.926 -1.353 7.372 1.00 96.88 170 GLU A N 1
ATOM 1351 C CA . GLU A 1 170 ? -20.795 -1.734 8.787 1.00 96.88 170 GLU A CA 1
ATOM 1352 C C . GLU A 1 170 ? -19.354 -2.147 9.131 1.00 96.88 170 GLU A C 1
ATOM 1354 O O . GLU A 1 170 ? -18.788 -1.714 10.136 1.00 96.88 170 GLU A O 1
ATOM 1359 N N . ARG A 1 171 ? -18.703 -2.926 8.259 1.00 97.69 171 ARG A N 1
ATOM 1360 C CA . ARG A 1 171 ? -17.292 -3.294 8.448 1.00 97.69 171 ARG A CA 1
ATOM 1361 C C . ARG A 1 171 ? -16.368 -2.081 8.372 1.00 97.69 171 ARG A C 1
ATOM 1363 O O . ARG A 1 171 ? -15.425 -1.986 9.154 1.00 97.69 171 ARG A O 1
ATOM 1370 N N . MET A 1 172 ? -16.624 -1.161 7.446 1.00 95.94 172 MET A N 1
ATOM 1371 C CA . MET A 1 172 ? -15.852 0.070 7.294 1.00 95.94 172 MET A CA 1
ATOM 1372 C C . MET A 1 172 ? -15.961 0.972 8.528 1.00 95.94 172 MET A C 1
ATOM 1374 O O . MET A 1 172 ? -14.948 1.515 8.971 1.00 95.94 172 MET A O 1
ATOM 1378 N N . ASP A 1 173 ? -17.145 1.076 9.129 1.00 95.19 173 ASP A N 1
ATOM 1379 C CA . ASP A 1 173 ? -17.357 1.830 10.367 1.00 95.19 173 ASP A CA 1
ATOM 1380 C C . ASP A 1 173 ? -16.580 1.217 11.549 1.00 95.19 173 ASP A C 1
ATOM 1382 O O . ASP A 1 173 ? -16.045 1.937 12.397 1.00 95.19 173 ASP A O 1
ATOM 1386 N N . GLU A 1 174 ? -16.441 -0.109 11.576 1.00 96.44 174 GLU A N 1
ATOM 1387 C CA . GLU A 1 174 ? -15.757 -0.854 12.639 1.00 96.44 174 GLU A CA 1
ATOM 1388 C C . GLU A 1 174 ? -14.225 -0.851 12.512 1.00 96.44 174 GLU A C 1
ATOM 1390 O O . GLU A 1 174 ? -13.532 -0.636 13.508 1.00 96.44 174 GLU A O 1
ATOM 1395 N N . VAL A 1 175 ? -13.676 -1.097 11.313 1.00 95.50 175 VAL A N 1
ATOM 1396 C CA . VAL A 1 175 ? -12.220 -1.301 11.115 1.00 95.50 175 VAL A CA 1
ATOM 1397 C C . VAL A 1 175 ? -11.544 -0.273 10.202 1.00 95.50 175 VAL A C 1
ATOM 1399 O O . VAL A 1 175 ? -10.329 -0.344 9.982 1.00 95.50 175 VAL A O 1
ATOM 1402 N N . GLY A 1 176 ? -12.314 0.683 9.686 1.00 94.94 176 GLY A N 1
ATOM 1403 C CA . GLY A 1 176 ? -11.880 1.700 8.734 1.00 94.94 176 GLY A CA 1
ATOM 1404 C C . GLY A 1 176 ? -11.974 1.268 7.264 1.00 94.94 176 GLY A C 1
ATOM 1405 O O . GLY A 1 176 ? -12.219 0.095 6.966 1.00 94.94 176 GLY A O 1
ATOM 1406 N N . PRO A 1 177 ? -11.735 2.197 6.318 1.00 94.12 177 PRO A N 1
ATOM 1407 C CA . PRO A 1 177 ? -11.816 1.993 4.860 1.00 94.12 177 PRO A CA 1
ATOM 1408 C C . PRO A 1 177 ? -10.639 1.182 4.284 1.00 94.12 177 PRO A C 1
ATOM 1410 O O . PRO A 1 177 ? -9.980 1.554 3.311 1.00 94.12 177 PRO A O 1
ATOM 1413 N N . LEU A 1 178 ? -10.336 0.042 4.900 1.00 94.25 178 LEU A N 1
ATOM 1414 C CA . LEU A 1 178 ? -9.237 -0.833 4.516 1.00 94.25 178 LEU A CA 1
ATOM 1415 C C . LEU A 1 178 ? -9.768 -2.006 3.693 1.00 94.25 178 LEU A C 1
ATOM 1417 O O . LEU A 1 178 ? -10.257 -2.997 4.239 1.00 94.25 178 LEU A O 1
ATOM 1421 N N . LEU A 1 179 ? -9.621 -1.902 2.370 1.00 94.38 179 LEU A N 1
ATOM 1422 C CA . LEU A 1 179 ? -10.173 -2.841 1.383 1.00 94.38 179 LEU A CA 1
ATOM 1423 C C . LEU A 1 179 ? -9.882 -4.318 1.691 1.00 94.38 179 LEU A C 1
ATOM 1425 O O . LEU A 1 179 ? -10.742 -5.171 1.489 1.00 94.38 179 LEU A O 1
ATOM 1429 N N . ARG A 1 180 ? -8.687 -4.619 2.221 1.00 93.38 180 ARG A N 1
ATOM 1430 C CA . ARG A 1 180 ? -8.281 -5.976 2.630 1.00 93.38 180 ARG A CA 1
ATOM 1431 C C . ARG A 1 180 ? -9.229 -6.616 3.649 1.00 93.38 180 ARG A C 1
ATOM 1433 O O . ARG A 1 180 ? -9.348 -7.835 3.649 1.00 93.38 180 ARG A O 1
ATOM 1440 N N . TYR A 1 181 ? -9.818 -5.815 4.530 1.00 95.69 181 TYR A N 1
ATOM 1441 C CA . TYR A 1 181 ? -10.613 -6.289 5.660 1.00 95.69 181 TYR A CA 1
ATOM 1442 C C . TYR A 1 181 ? -12.109 -6.119 5.399 1.00 95.69 181 TYR A C 1
ATOM 1444 O O . TYR A 1 181 ? -12.881 -7.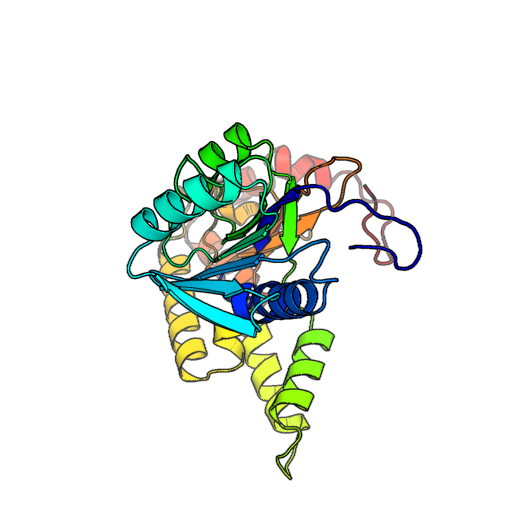018 5.680 1.00 95.69 181 TYR A O 1
ATOM 1452 N N . ILE A 1 182 ? -12.546 -5.008 4.802 1.00 96.69 182 ILE A N 1
ATOM 1453 C CA . ILE A 1 182 ? -13.988 -4.745 4.640 1.00 96.69 182 ILE A CA 1
ATOM 1454 C C . ILE A 1 182 ? -14.666 -5.684 3.624 1.00 96.69 182 ILE A C 1
ATOM 1456 O O . ILE A 1 182 ? -15.850 -5.992 3.754 1.00 96.69 182 ILE A O 1
ATOM 1460 N N . PHE A 1 183 ? -13.921 -6.206 2.644 1.00 95.12 183 PHE A N 1
ATOM 1461 C CA . PHE A 1 183 ? -14.461 -7.101 1.613 1.00 95.12 183 PHE A CA 1
ATOM 1462 C C . PHE A 1 183 ? -14.396 -8.597 1.942 1.00 95.12 183 PHE A C 1
ATOM 1464 O O . PHE A 1 183 ? -14.857 -9.398 1.128 1.00 95.12 183 PHE A O 1
ATOM 1471 N N . ASP A 1 184 ? -13.847 -8.972 3.095 1.00 95.81 184 ASP A N 1
ATOM 1472 C CA . ASP A 1 184 ? -13.570 -10.357 3.483 1.00 95.81 184 ASP A CA 1
ATOM 1473 C C . ASP A 1 184 ? -13.980 -10.550 4.951 1.00 95.81 184 ASP A C 1
ATOM 1475 O O . ASP A 1 184 ? -13.487 -9.850 5.832 1.00 95.81 184 ASP A O 1
ATOM 1479 N N . GLY A 1 185 ? -14.948 -11.436 5.206 1.00 96.12 185 GLY A N 1
ATOM 1480 C CA . GLY A 1 185 ? -15.544 -11.599 6.538 1.00 96.12 185 GLY A CA 1
ATOM 1481 C C . GLY A 1 185 ? -14.580 -12.176 7.576 1.00 96.12 185 GLY A C 1
ATOM 1482 O O . GLY A 1 185 ? -14.590 -11.740 8.730 1.00 96.12 185 GLY A O 1
ATOM 1483 N N . ASP A 1 186 ? -13.706 -13.086 7.157 1.00 97.31 186 ASP A N 1
ATOM 1484 C CA . ASP A 1 186 ? -12.730 -13.718 8.043 1.00 97.31 186 ASP A CA 1
ATOM 1485 C C . ASP A 1 186 ? -11.641 -12.706 8.396 1.00 97.31 186 ASP A C 1
ATOM 1487 O O . ASP A 1 186 ? -11.373 -12.445 9.570 1.00 97.31 186 ASP A O 1
ATOM 1491 N N . LYS A 1 187 ? -11.113 -11.997 7.389 1.00 97.19 187 LYS A N 1
ATOM 1492 C CA . LYS A 1 187 ? -10.111 -10.946 7.627 1.00 97.19 187 LYS A CA 1
ATOM 1493 C C . LYS A 1 187 ? -10.663 -9.772 8.417 1.00 97.19 187 LYS A C 1
ATOM 1495 O O . LYS A 1 187 ? -9.919 -9.154 9.178 1.00 97.19 187 LYS A O 1
ATOM 1500 N N . PHE A 1 188 ? -11.936 -9.433 8.238 1.00 97.56 188 PHE A N 1
ATOM 1501 C CA . PHE A 1 188 ? -12.621 -8.461 9.085 1.00 97.56 188 PHE A CA 1
ATOM 1502 C C . PHE A 1 188 ? -12.602 -8.891 10.556 1.00 97.56 188 PHE A C 1
ATOM 1504 O O . PHE A 1 188 ? -12.250 -8.090 11.425 1.00 97.56 188 PHE A O 1
ATOM 1511 N N . THR A 1 189 ? -12.931 -10.153 10.826 1.00 97.69 189 THR A N 1
ATOM 1512 C CA . THR A 1 189 ? -12.961 -10.715 12.181 1.00 97.69 189 THR A CA 1
ATOM 1513 C C . THR A 1 189 ? -11.566 -10.716 12.804 1.00 97.69 189 THR A C 1
ATOM 1515 O O . THR A 1 189 ? -11.384 -10.156 13.888 1.00 97.69 189 THR A O 1
ATOM 1518 N N . ASP A 1 190 ? -10.559 -11.200 12.071 1.00 96.88 190 ASP A N 1
ATOM 1519 C CA . ASP A 1 190 ? -9.153 -11.150 12.491 1.00 96.88 190 ASP A CA 1
ATOM 1520 C C . ASP A 1 190 ? -8.718 -9.720 12.820 1.00 96.88 190 ASP A C 1
ATOM 1522 O O . ASP A 1 190 ? -8.057 -9.460 13.830 1.00 96.88 190 ASP A O 1
ATOM 1526 N N . ARG A 1 191 ? -9.124 -8.757 11.982 1.00 95.75 191 ARG A N 1
ATOM 1527 C CA . ARG A 1 191 ? -8.794 -7.346 12.167 1.00 95.75 191 ARG A CA 1
ATOM 1528 C C . ARG A 1 191 ? -9.404 -6.770 13.439 1.00 95.75 191 ARG A C 1
ATOM 1530 O O . ARG A 1 191 ? -8.736 -5.965 14.088 1.00 95.75 191 ARG A O 1
ATOM 1537 N N . LYS A 1 192 ? -10.625 -7.163 13.813 1.00 97.38 192 LYS A N 1
ATOM 1538 C CA . LYS A 1 192 ? -11.236 -6.747 15.086 1.00 97.38 192 LYS A CA 1
ATOM 1539 C C . LYS A 1 192 ? -10.425 -7.257 16.273 1.00 97.38 192 LYS A C 1
ATOM 1541 O O . LYS A 1 192 ? -10.049 -6.457 17.126 1.00 97.38 192 LYS A O 1
ATOM 1546 N N . THR A 1 193 ? -10.064 -8.539 16.272 1.00 96.94 193 THR A N 1
ATOM 1547 C CA . THR A 1 193 ? -9.202 -9.125 17.309 1.00 96.94 193 THR A CA 1
ATOM 1548 C C . THR A 1 193 ? -7.854 -8.410 17.395 1.00 96.94 193 THR A C 1
ATOM 1550 O O . THR A 1 193 ? -7.364 -8.108 18.481 1.00 96.94 193 THR A O 1
ATOM 1553 N N . ASP A 1 194 ? -7.255 -8.098 16.250 1.00 95.44 194 ASP A N 1
ATOM 1554 C CA . ASP A 1 194 ? -6.004 -7.355 16.156 1.00 95.44 194 ASP A CA 1
ATOM 1555 C C . ASP A 1 194 ? -6.104 -5.921 16.699 1.00 95.44 194 ASP A C 1
ATOM 1557 O O . ASP A 1 194 ? -5.158 -5.436 17.322 1.00 95.44 194 ASP A O 1
ATOM 1561 N N . ILE A 1 195 ? -7.224 -5.236 16.455 1.00 95.94 195 ILE A N 1
ATOM 1562 C CA . ILE A 1 195 ? -7.515 -3.905 17.003 1.00 95.94 195 ILE A CA 1
ATOM 1563 C C . ILE A 1 195 ? -7.615 -3.982 18.526 1.00 95.94 195 ILE A C 1
ATOM 1565 O O . ILE A 1 195 ? -6.939 -3.214 19.208 1.00 95.94 195 ILE A O 1
ATOM 1569 N N . ASP A 1 196 ? -8.384 -4.935 19.056 1.00 95.94 196 ASP A N 1
ATOM 1570 C CA . ASP A 1 196 ? -8.582 -5.087 20.501 1.00 95.94 196 ASP A CA 1
ATOM 1571 C C . ASP A 1 196 ? -7.265 -5.443 21.214 1.00 95.94 196 ASP A C 1
ATOM 1573 O O . ASP A 1 196 ? -6.942 -4.862 22.251 1.00 95.94 196 ASP A O 1
ATOM 1577 N N . LYS A 1 197 ? -6.431 -6.306 20.614 1.00 95.69 197 LYS A N 1
ATOM 1578 C CA . LYS A 1 197 ? -5.072 -6.597 21.107 1.00 95.69 197 LYS A CA 1
ATOM 1579 C C . LYS A 1 197 ? -4.206 -5.344 21.201 1.00 95.69 197 LYS A C 1
ATOM 1581 O O . LYS A 1 197 ? -3.508 -5.166 22.193 1.00 95.69 197 LYS A O 1
ATOM 1586 N N . VAL A 1 198 ? -4.224 -4.496 20.169 1.00 94.25 198 VAL A N 1
ATOM 1587 C CA . VAL A 1 198 ? -3.429 -3.259 20.169 1.00 94.25 198 VAL A CA 1
ATOM 1588 C C . VAL A 1 198 ? -3.979 -2.267 21.188 1.00 94.25 198 VAL A C 1
ATOM 1590 O O . VAL A 1 198 ? -3.185 -1.650 21.882 1.00 94.25 198 VAL A O 1
ATOM 1593 N N . ILE A 1 199 ? -5.301 -2.130 21.315 1.00 93.88 199 ILE A N 1
ATOM 1594 C CA . ILE A 1 199 ? -5.916 -1.248 22.316 1.00 93.88 199 ILE A CA 1
ATOM 1595 C C . ILE A 1 199 ? -5.511 -1.663 23.730 1.00 93.88 199 ILE A C 1
ATOM 1597 O O . ILE A 1 199 ? -5.136 -0.803 24.511 1.00 93.88 199 ILE A O 1
ATOM 1601 N N . ASN A 1 200 ? -5.512 -2.960 24.044 1.00 92.94 200 ASN A N 1
ATOM 1602 C CA . ASN A 1 200 ? -5.210 -3.452 25.393 1.00 92.94 200 ASN A CA 1
ATOM 1603 C C . ASN A 1 200 ? -3.783 -3.159 25.884 1.00 92.94 200 ASN A C 1
ATOM 1605 O O . ASN A 1 200 ? -3.537 -3.236 27.087 1.00 92.94 200 ASN A O 1
ATOM 1609 N N . VAL A 1 201 ? -2.854 -2.851 24.975 1.00 91.62 201 VAL A N 1
ATOM 1610 C CA . VAL A 1 201 ? -1.470 -2.461 25.301 1.00 91.62 201 VAL A CA 1
ATOM 1611 C C . VAL A 1 201 ? -1.239 -0.949 25.186 1.00 91.62 201 VAL A C 1
ATOM 1613 O O . VAL A 1 201 ? -0.103 -0.485 25.285 1.00 91.62 201 VAL A O 1
ATOM 1616 N N . VAL A 1 202 ? -2.290 -0.165 24.927 1.00 89.81 202 VAL A N 1
ATOM 1617 C CA . VAL A 1 202 ? -2.222 1.299 24.954 1.00 89.81 202 VAL A CA 1
ATOM 1618 C C . VAL A 1 202 ? -2.336 1.775 26.400 1.00 89.81 202 VAL A C 1
ATOM 1620 O O . VAL A 1 202 ? -3.295 1.463 27.099 1.00 89.81 202 VAL A O 1
ATOM 1623 N N . ASP A 1 203 ? -1.362 2.560 26.845 1.00 87.19 203 ASP A N 1
ATOM 1624 C CA . ASP A 1 203 ? -1.288 3.097 28.204 1.00 87.19 203 ASP A CA 1
ATOM 1625 C C . ASP A 1 203 ? -0.618 4.480 28.211 1.00 87.19 203 ASP A C 1
ATOM 1627 O O . ASP A 1 203 ? -0.325 5.059 27.159 1.00 87.19 203 ASP A O 1
ATOM 1631 N N . SER A 1 204 ? -0.359 5.029 29.399 1.00 83.19 204 SER A N 1
ATOM 1632 C CA . SER A 1 204 ? 0.261 6.349 29.550 1.00 83.19 204 SER A CA 1
ATOM 1633 C C . SER A 1 204 ? 1.641 6.466 28.882 1.00 83.19 204 SER A C 1
ATOM 1635 O O . SER A 1 204 ? 2.003 7.557 28.435 1.00 83.19 204 SER A O 1
ATOM 1637 N N . SER A 1 205 ? 2.391 5.367 28.731 1.00 85.94 205 SER A N 1
ATOM 1638 C CA . SER A 1 205 ? 3.735 5.375 28.136 1.00 85.94 205 SER A CA 1
ATOM 1639 C C . SER A 1 205 ? 3.719 5.643 26.624 1.00 85.94 205 SER A C 1
ATOM 1641 O O . SER A 1 205 ? 4.643 6.265 26.086 1.00 85.94 205 SER A O 1
ATOM 1643 N N . ASN A 1 206 ? 2.656 5.216 25.931 1.00 86.81 206 ASN A N 1
ATOM 1644 C CA . ASN A 1 206 ? 2.523 5.320 24.474 1.00 86.81 206 ASN A CA 1
ATOM 1645 C C . ASN A 1 206 ? 1.322 6.167 24.006 1.00 86.81 206 ASN A C 1
ATOM 1647 O O . ASN A 1 206 ? 1.211 6.447 22.806 1.00 86.81 206 ASN A O 1
ATOM 1651 N N . ALA A 1 207 ? 0.491 6.657 24.934 1.00 83.38 207 ALA A N 1
ATOM 1652 C CA . ALA A 1 207 ? -0.692 7.481 24.676 1.00 83.38 207 ALA A CA 1
ATOM 1653 C C . ALA A 1 207 ? -0.418 8.669 23.745 1.00 83.38 207 ALA A C 1
ATOM 1655 O O . ALA A 1 207 ? -1.254 9.000 22.905 1.00 83.38 207 ALA A O 1
ATOM 1656 N N . LYS A 1 208 ? 0.781 9.266 23.819 1.00 82.19 208 LYS A N 1
ATOM 1657 C CA . LYS A 1 208 ? 1.203 10.392 22.966 1.00 82.19 208 LYS A CA 1
ATOM 1658 C C . LYS A 1 208 ? 1.050 10.154 21.465 1.00 82.19 208 LYS A C 1
ATOM 1660 O O . LYS A 1 208 ? 0.830 11.099 20.717 1.00 82.19 208 LYS A O 1
ATOM 1665 N N . HIS A 1 209 ? 1.125 8.904 21.011 1.00 85.31 209 HIS A N 1
ATOM 1666 C CA . HIS A 1 209 ? 0.932 8.567 19.598 1.00 85.31 209 HIS A CA 1
ATOM 1667 C C . HIS A 1 209 ? -0.529 8.673 19.142 1.00 85.31 209 HIS A C 1
ATOM 1669 O O . HIS A 1 209 ? -0.787 8.809 17.944 1.00 85.31 209 HIS A O 1
ATOM 1675 N N . TYR A 1 210 ? -1.465 8.643 20.090 1.00 85.00 210 TYR A N 1
ATOM 1676 C CA . TYR A 1 210 ? -2.904 8.613 19.857 1.00 85.00 210 TYR A CA 1
ATOM 1677 C C . TYR A 1 210 ? -3.633 9.839 20.418 1.00 85.00 210 TYR A C 1
ATOM 1679 O O . TYR A 1 210 ? -4.845 9.912 20.274 1.00 85.00 210 TYR A O 1
ATOM 1687 N N . ILE A 1 211 ? -2.940 10.826 21.003 1.00 73.56 211 ILE A N 1
ATOM 1688 C CA . ILE A 1 211 ? -3.587 12.030 21.567 1.00 73.56 211 ILE A CA 1
ATOM 1689 C C . ILE A 1 211 ? -4.479 12.730 20.543 1.00 73.56 211 ILE A C 1
ATOM 1691 O O . ILE A 1 211 ? -5.592 13.122 20.878 1.00 73.56 211 ILE A O 1
ATOM 1695 N N . GLY A 1 212 ? -4.030 12.851 19.291 1.00 75.19 212 GLY A N 1
ATOM 1696 C CA . GLY A 1 212 ? -4.821 13.519 18.259 1.00 75.19 212 GLY A CA 1
ATOM 1697 C C . GLY A 1 212 ? -6.139 12.813 17.923 1.00 75.19 212 GLY A C 1
ATOM 1698 O O . GLY A 1 212 ? -7.025 13.449 17.375 1.00 75.19 212 GLY A O 1
ATOM 1699 N N . VAL A 1 213 ? -6.333 11.551 18.330 1.00 76.81 213 VAL A N 1
ATOM 1700 C CA . VAL A 1 213 ? -7.635 10.856 18.253 1.00 76.81 213 VAL A CA 1
ATOM 1701 C C . VAL A 1 213 ? -8.695 11.550 19.113 1.00 76.81 213 VAL A C 1
ATOM 1703 O O . VAL A 1 213 ? -9.879 11.473 18.804 1.00 76.81 213 VAL A O 1
ATOM 1706 N N . MET A 1 214 ? -8.274 12.225 20.187 1.00 72.06 214 MET A N 1
ATOM 1707 C CA . MET A 1 214 ? -9.148 12.998 21.075 1.00 72.06 214 MET A CA 1
ATOM 1708 C C . MET A 1 214 ? -9.481 14.388 20.515 1.00 72.06 214 MET A C 1
ATOM 1710 O O . MET A 1 214 ? -10.249 15.125 21.126 1.00 72.06 214 MET A O 1
ATOM 1714 N N . SER A 1 215 ? -8.891 14.758 19.376 1.00 70.19 215 SER A N 1
ATOM 1715 C CA . SER A 1 215 ? -9.155 16.004 18.668 1.00 70.19 215 SER A CA 1
ATOM 1716 C C . SER A 1 215 ? -9.970 15.731 17.404 1.00 70.19 215 SER A C 1
ATOM 1718 O O . SER A 1 215 ? -9.915 14.660 16.806 1.00 70.19 215 SER A O 1
ATOM 1720 N N . ASP A 1 216 ? -10.701 16.746 16.959 1.00 64.94 216 ASP A N 1
ATOM 1721 C CA . ASP A 1 216 ? -11.313 16.821 15.635 1.00 64.94 216 ASP A CA 1
ATOM 1722 C C . ASP A 1 216 ? -10.288 17.061 14.504 1.00 64.94 216 ASP A C 1
ATOM 1724 O O . ASP A 1 216 ? -10.660 17.135 13.332 1.00 64.94 216 ASP A O 1
ATOM 1728 N N . LYS A 1 217 ? -8.992 17.173 14.831 1.00 73.00 217 LYS A N 1
ATOM 1729 C CA . LYS A 1 217 ? -7.917 17.554 13.905 1.00 73.00 217 LYS A CA 1
ATOM 1730 C C . LYS A 1 217 ? -6.957 16.405 13.638 1.00 73.00 217 LYS A C 1
ATOM 1732 O O . LYS A 1 217 ? -6.689 15.553 14.479 1.00 73.00 217 LYS A O 1
ATOM 1737 N N . LEU A 1 218 ? -6.393 16.420 12.435 1.00 81.69 218 LEU A N 1
ATOM 1738 C CA . LEU A 1 218 ? -5.331 15.505 12.027 1.00 81.69 218 LEU A CA 1
ATOM 1739 C C . LEU A 1 218 ? -4.030 15.815 12.791 1.00 81.69 218 LEU A C 1
ATOM 1741 O O . LEU A 1 218 ? -3.735 16.984 13.038 1.00 81.69 218 LEU A O 1
ATOM 1745 N N . TRP A 1 219 ? -3.219 14.800 13.111 1.00 81.50 219 TRP A N 1
ATOM 1746 C CA . TRP A 1 219 ? -1.998 14.983 13.921 1.00 81.50 219 TRP A CA 1
ATOM 1747 C C . TRP A 1 219 ? -0.781 14.215 13.397 1.00 81.50 219 TRP A C 1
ATOM 1749 O O . TRP A 1 219 ? -0.900 13.208 12.705 1.00 81.50 219 TRP A O 1
ATOM 1759 N N . GLU A 1 220 ? 0.423 14.646 13.761 1.00 78.06 220 GLU A N 1
ATOM 1760 C CA . GLU A 1 220 ? 1.660 13.925 13.449 1.00 78.06 220 GLU A CA 1
ATOM 1761 C C . GLU A 1 220 ? 2.068 13.017 14.620 1.00 78.06 220 GLU A C 1
ATOM 1763 O O . GLU A 1 220 ? 2.015 13.410 15.781 1.00 78.06 220 GLU A O 1
ATOM 1768 N N . ALA A 1 221 ? 2.466 11.780 14.324 1.00 75.12 221 ALA A N 1
ATOM 1769 C CA . ALA A 1 221 ? 2.960 10.830 15.314 1.00 75.12 221 ALA A CA 1
ATOM 1770 C C . ALA A 1 221 ? 3.996 9.909 14.666 1.00 75.12 221 ALA A C 1
ATOM 1772 O O . ALA A 1 221 ? 3.783 9.413 13.560 1.00 75.12 221 ALA A O 1
ATOM 1773 N N . ALA A 1 222 ? 5.109 9.675 15.369 1.00 66.69 222 ALA A N 1
ATOM 1774 C CA . ALA A 1 222 ? 6.260 8.975 14.805 1.00 66.69 222 ALA A CA 1
ATOM 1775 C C . ALA A 1 222 ? 5.976 7.501 14.478 1.00 66.69 222 ALA A C 1
ATOM 1777 O O . ALA A 1 222 ? 6.461 7.033 13.458 1.00 66.69 222 ALA A O 1
ATOM 1778 N N . ASN A 1 223 ? 5.191 6.793 15.307 1.00 73.75 223 ASN A N 1
ATOM 1779 C CA . ASN A 1 223 ? 4.920 5.354 15.156 1.00 73.75 223 ASN A CA 1
ATOM 1780 C C . ASN A 1 223 ? 3.553 4.908 15.733 1.00 73.75 223 ASN A C 1
ATOM 1782 O O . ASN A 1 223 ? 3.506 3.967 16.528 1.00 73.75 223 ASN A O 1
ATOM 1786 N N . PRO A 1 224 ? 2.422 5.555 15.397 1.00 80.00 224 PRO A N 1
ATOM 1787 C CA . PRO A 1 224 ? 1.125 5.028 15.803 1.00 80.00 224 PRO A CA 1
ATOM 1788 C C . PRO A 1 224 ? 0.875 3.676 15.123 1.00 80.00 224 PRO A C 1
ATOM 1790 O O . PRO A 1 224 ? 1.275 3.442 13.977 1.00 80.00 224 PRO A O 1
ATOM 1793 N N . SER A 1 225 ? 0.182 2.771 15.810 1.00 85.62 225 SER A N 1
ATOM 1794 C CA . SER A 1 225 ? -0.189 1.498 15.206 1.00 85.62 225 SER A CA 1
ATOM 1795 C C . SER A 1 225 ? -1.150 1.741 14.047 1.00 85.62 225 SER A C 1
ATOM 1797 O O . SER A 1 225 ? -2.281 2.185 14.242 1.00 85.62 225 SER A O 1
ATOM 1799 N N . HIS A 1 226 ? -0.744 1.345 12.840 1.00 85.50 226 HIS A N 1
ATOM 1800 C CA . HIS A 1 226 ? -1.604 1.317 11.649 1.00 85.50 226 HIS A CA 1
ATOM 1801 C C . HIS A 1 226 ? -2.828 0.390 11.806 1.00 85.50 226 HIS A C 1
ATOM 1803 O O . HIS A 1 226 ? -3.654 0.261 10.898 1.00 85.50 226 HIS A O 1
ATOM 1809 N N . LYS A 1 227 ? -2.922 -0.327 12.936 1.00 90.94 227 LYS A N 1
ATOM 1810 C CA . LYS A 1 227 ? -4.133 -1.036 13.332 1.00 90.94 227 LYS A CA 1
ATOM 1811 C C . LYS A 1 227 ? -5.260 -0.084 13.723 1.00 90.94 227 LYS A C 1
ATOM 1813 O O . LYS A 1 227 ? -6.415 -0.372 13.437 1.00 90.94 227 LYS A O 1
ATOM 1818 N N . LEU A 1 228 ? -4.900 1.049 14.318 1.00 92.44 228 LEU A N 1
ATOM 1819 C CA . LEU A 1 228 ? -5.834 2.007 14.895 1.00 92.44 228 LEU A CA 1
ATOM 1820 C C . LEU A 1 228 ? -5.936 3.320 14.110 1.00 92.44 228 LEU A C 1
ATOM 1822 O O . LEU A 1 228 ? -6.945 4.016 14.195 1.00 92.44 228 LEU A O 1
ATOM 1826 N N . VAL A 1 229 ? -4.902 3.665 13.343 1.00 91.31 229 VAL A N 1
ATOM 1827 C CA . VAL A 1 229 ? -4.851 4.918 12.582 1.00 91.31 229 VAL A CA 1
ATOM 1828 C C . VAL A 1 229 ? -4.723 4.674 11.084 1.00 91.31 229 VAL A C 1
ATOM 1830 O O . VAL A 1 229 ? -4.204 3.650 10.634 1.00 91.31 229 VAL A O 1
ATOM 1833 N N . GLN A 1 230 ? -5.151 5.668 10.320 1.00 90.06 230 GLN A N 1
ATOM 1834 C CA . GLN A 1 230 ? -4.903 5.808 8.894 1.00 90.06 230 GLN A CA 1
ATOM 1835 C C . GLN A 1 230 ? -4.159 7.112 8.615 1.00 90.06 230 GLN A C 1
ATOM 1837 O O . GLN A 1 230 ? -4.196 8.046 9.417 1.00 90.06 230 GLN A O 1
ATOM 1842 N N . ILE A 1 231 ? -3.497 7.182 7.462 1.00 88.88 231 ILE A N 1
ATOM 1843 C CA . ILE A 1 231 ? -2.845 8.411 7.016 1.00 88.88 231 ILE A CA 1
ATOM 1844 C C . ILE A 1 231 ? -3.778 9.224 6.118 1.00 88.88 231 ILE A C 1
ATOM 1846 O O . ILE A 1 231 ? -4.523 8.668 5.311 1.00 88.88 231 ILE A O 1
ATOM 1850 N N . VAL A 1 232 ? -3.677 10.544 6.227 1.00 88.25 232 VAL A N 1
ATOM 1851 C CA . VAL A 1 232 ? -4.390 11.519 5.404 1.00 88.25 232 VAL A CA 1
ATOM 1852 C C . VAL A 1 232 ? -3.367 12.408 4.710 1.00 88.25 232 VAL A C 1
ATOM 1854 O O . VAL A 1 232 ? -2.510 13.020 5.348 1.00 88.25 232 VAL A O 1
ATOM 1857 N N . ARG A 1 233 ? -3.446 12.456 3.383 1.00 89.88 233 ARG A N 1
ATOM 1858 C CA . ARG A 1 233 ? -2.605 13.255 2.491 1.00 89.88 233 ARG A CA 1
ATOM 1859 C C . ARG A 1 233 ? -2.782 14.738 2.776 1.00 89.88 233 ARG A C 1
ATOM 1861 O O . ARG A 1 233 ? -3.892 15.259 2.736 1.00 89.88 233 ARG A O 1
ATOM 1868 N N . VAL A 1 234 ? -1.657 15.424 2.939 1.00 86.31 234 VAL A N 1
ATOM 1869 C CA . VAL A 1 234 ? -1.579 16.881 3.015 1.00 86.31 234 VAL A CA 1
ATOM 1870 C C . VAL A 1 234 ? -0.735 17.373 1.853 1.00 86.31 234 VAL A C 1
ATOM 1872 O O . VAL A 1 234 ? 0.472 17.114 1.768 1.00 86.31 234 VAL A O 1
ATOM 1875 N N . ARG A 1 235 ? -1.385 18.101 0.947 1.00 78.69 235 ARG A N 1
ATOM 1876 C CA . ARG A 1 235 ? -0.709 18.776 -0.153 1.00 78.69 235 ARG A CA 1
ATOM 1877 C C . ARG A 1 235 ? -0.292 20.165 0.320 1.00 78.69 235 ARG A C 1
ATOM 1879 O O . ARG A 1 235 ? -1.124 20.938 0.771 1.00 78.69 235 ARG A O 1
ATOM 1886 N N . LYS A 1 236 ? 1.003 20.447 0.235 1.00 73.62 236 LYS A N 1
ATOM 1887 C CA . LYS A 1 236 ? 1.581 21.787 0.398 1.00 73.62 236 LYS A CA 1
ATOM 1888 C C . LYS A 1 236 ? 2.283 22.157 -0.906 1.00 73.62 236 LYS A C 1
ATOM 1890 O O . LYS A 1 236 ? 2.484 21.270 -1.741 1.00 73.62 236 LYS A O 1
ATOM 1895 N N . ASP A 1 237 ? 2.742 23.397 -1.037 1.00 73.25 237 ASP A N 1
ATOM 1896 C CA . ASP A 1 237 ? 3.616 23.852 -2.134 1.00 73.25 237 ASP A CA 1
ATOM 1897 C C . ASP A 1 237 ? 5.044 23.283 -2.024 1.00 73.25 237 ASP A C 1
ATOM 1899 O O . ASP A 1 237 ? 6.048 23.953 -2.250 1.00 73.25 237 ASP A O 1
ATOM 1903 N N . LEU A 1 238 ? 5.150 22.018 -1.620 1.00 70.56 238 LEU A N 1
ATOM 1904 C CA . LEU A 1 238 ? 6.388 21.276 -1.493 1.00 70.56 238 LEU A CA 1
ATOM 1905 C C . LEU A 1 238 ? 6.447 20.200 -2.578 1.00 70.56 238 LEU A C 1
ATOM 1907 O O . LEU A 1 238 ? 5.424 19.608 -2.928 1.00 70.56 238 LEU A O 1
ATOM 1911 N N . PRO A 1 239 ? 7.654 19.868 -3.066 1.00 71.00 239 PRO A N 1
ATOM 1912 C CA . PRO A 1 239 ? 7.823 18.831 -4.075 1.00 71.00 239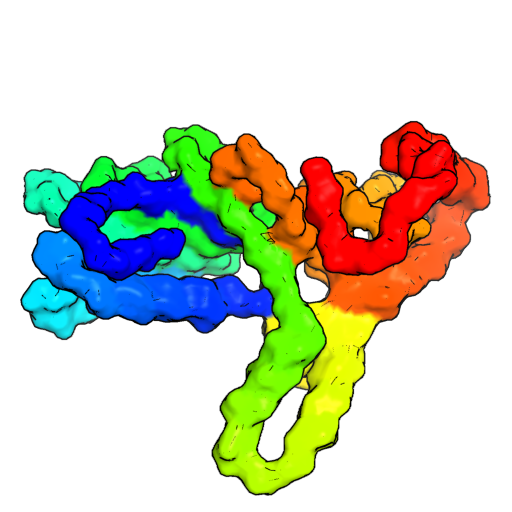 PRO A CA 1
ATOM 1913 C C . PRO A 1 239 ? 7.390 17.450 -3.567 1.00 71.00 239 PRO A C 1
ATOM 1915 O O . PRO A 1 239 ? 6.959 16.625 -4.359 1.00 71.00 239 PRO A O 1
ATOM 1918 N N . THR A 1 240 ? 7.485 17.184 -2.260 1.00 80.19 240 THR A N 1
ATOM 1919 C CA . THR A 1 240 ? 7.058 15.921 -1.640 1.00 80.19 240 THR A CA 1
ATOM 1920 C C . THR A 1 240 ? 5.845 16.133 -0.750 1.00 80.19 240 THR A C 1
ATOM 1922 O O . THR A 1 240 ? 5.821 17.042 0.081 1.00 80.19 240 THR A O 1
ATOM 1925 N N . GLU A 1 241 ? 4.870 15.238 -0.884 1.00 87.06 241 GLU A N 1
ATOM 1926 C CA . GLU A 1 241 ? 3.657 15.250 -0.076 1.00 87.06 241 GLU A CA 1
ATOM 1927 C C . GLU A 1 241 ? 3.937 14.820 1.363 1.00 87.06 241 GLU A C 1
ATOM 1929 O O . GLU A 1 241 ? 4.786 13.962 1.630 1.00 87.06 241 GLU A O 1
ATOM 1934 N N . LYS A 1 242 ? 3.193 15.424 2.292 1.00 84.69 242 LYS A N 1
ATOM 1935 C CA . LYS A 1 242 ? 3.178 15.037 3.702 1.00 84.69 242 LYS A CA 1
ATOM 1936 C C . LYS A 1 242 ? 1.890 14.284 4.002 1.00 84.69 242 LYS A C 1
ATOM 1938 O O . LYS A 1 242 ? 0.935 14.320 3.226 1.00 84.69 242 LYS A O 1
ATOM 1943 N N . TYR A 1 243 ? 1.859 13.614 5.142 1.00 85.50 243 TYR A N 1
ATOM 1944 C CA . TYR A 1 243 ? 0.630 13.066 5.682 1.00 85.50 243 TYR A CA 1
ATOM 1945 C C . TYR A 1 243 ? 0.526 13.373 7.164 1.00 85.50 243 TYR A C 1
ATOM 1947 O O . TYR A 1 243 ? 1.533 13.561 7.845 1.00 85.50 243 TYR A O 1
ATOM 1955 N N . LEU A 1 244 ? -0.709 13.410 7.632 1.00 86.38 244 LEU A N 1
ATOM 1956 C CA . LEU A 1 244 ? -1.054 13.412 9.042 1.00 86.38 244 LEU A CA 1
ATOM 1957 C C . LEU A 1 244 ? -1.811 12.121 9.352 1.00 86.38 244 LEU A C 1
ATOM 1959 O O . LEU A 1 244 ? -2.230 11.398 8.449 1.00 86.38 244 LEU A O 1
ATOM 1963 N N . ASN A 1 245 ? -1.964 11.816 10.627 1.00 87.19 245 ASN A N 1
ATOM 1964 C CA . ASN A 1 245 ? -2.726 10.683 11.112 1.00 87.19 245 ASN A CA 1
ATOM 1965 C C . ASN A 1 245 ? -4.169 11.102 11.390 1.00 87.19 245 ASN A C 1
ATOM 1967 O O . ASN A 1 245 ? -4.455 12.248 11.742 1.00 87.19 245 ASN A O 1
ATOM 1971 N N . SER A 1 246 ? -5.058 10.135 11.225 1.00 88.00 246 SER A N 1
ATOM 1972 C CA . SER A 1 246 ? -6.469 10.182 11.582 1.00 88.00 246 SER A CA 1
ATOM 1973 C C . SER A 1 246 ? -6.845 8.823 12.177 1.00 88.00 246 SER A C 1
ATOM 1975 O O . SER A 1 246 ? -6.199 7.823 11.835 1.00 88.00 246 SER A O 1
ATOM 1977 N N . PRO A 1 247 ? -7.863 8.713 13.045 1.00 90.44 247 PRO A N 1
ATOM 1978 C CA . PRO A 1 247 ? -8.347 7.407 13.461 1.00 90.44 247 PRO A CA 1
ATOM 1979 C C . PRO A 1 247 ? -8.821 6.637 12.223 1.00 90.44 247 PRO A C 1
ATOM 1981 O O . PRO A 1 247 ? -9.380 7.218 11.289 1.00 90.44 247 PRO A O 1
ATOM 1984 N N . ALA A 1 248 ? -8.588 5.327 12.187 1.00 91.81 248 ALA A N 1
ATOM 1985 C CA . ALA A 1 248 ? -9.017 4.515 11.049 1.00 91.81 248 ALA A CA 1
ATOM 1986 C C . ALA A 1 248 ? -10.552 4.500 10.905 1.00 91.81 248 ALA A C 1
ATOM 1988 O O . ALA A 1 248 ? -11.055 4.438 9.788 1.00 91.81 248 ALA A O 1
ATOM 1989 N N . SER A 1 249 ? -11.287 4.623 12.014 1.00 92.12 249 SER A N 1
ATOM 1990 C CA . SER A 1 249 ? -12.734 4.842 12.031 1.00 92.12 249 SER A CA 1
ATOM 1991 C C . SER A 1 249 ? -13.181 5.553 13.312 1.00 92.12 249 SER A C 1
ATOM 1993 O O . SER A 1 249 ? -12.426 5.641 14.287 1.00 92.12 249 SER A O 1
ATOM 1995 N N . ARG A 1 250 ? -14.438 6.021 13.342 1.00 88.88 250 ARG A N 1
ATOM 1996 C CA . ARG A 1 250 ? -15.041 6.620 14.545 1.00 88.88 250 ARG A CA 1
ATOM 1997 C C . ARG A 1 250 ? -15.154 5.616 15.696 1.00 88.88 250 ARG A C 1
ATOM 1999 O O . ARG A 1 250 ? -14.941 5.982 16.847 1.00 88.88 250 ARG A O 1
ATOM 2006 N N . VAL A 1 251 ? -15.456 4.350 15.396 1.00 92.19 251 VAL A N 1
ATOM 2007 C CA . VAL A 1 251 ? -15.538 3.284 16.409 1.00 92.19 251 VAL A CA 1
ATOM 2008 C C . VAL A 1 251 ? -14.178 3.065 17.068 1.00 92.19 251 VAL A C 1
ATOM 2010 O O . VAL A 1 251 ? -14.088 3.016 18.294 1.00 92.19 251 VAL A O 1
ATOM 2013 N N . ILE A 1 252 ? -13.107 3.008 16.273 1.00 92.56 252 ILE A N 1
ATOM 2014 C CA . ILE A 1 252 ? -11.742 2.878 16.794 1.00 92.56 252 ILE A CA 1
ATOM 2015 C C . ILE A 1 252 ? -11.363 4.089 17.653 1.00 92.56 252 ILE A C 1
ATOM 2017 O O . ILE A 1 252 ? -10.796 3.908 18.730 1.00 92.56 252 ILE A O 1
ATOM 2021 N N . ALA A 1 253 ? -11.707 5.304 17.214 1.00 89.25 253 ALA A N 1
ATOM 2022 C CA . ALA A 1 253 ? -11.455 6.518 17.988 1.00 89.25 253 ALA A CA 1
ATOM 2023 C C . ALA A 1 253 ? -12.092 6.446 19.385 1.00 89.25 253 ALA A C 1
ATOM 2025 O O . ALA A 1 253 ? -11.416 6.650 20.394 1.00 89.25 253 ALA A O 1
ATOM 2026 N N . ASN A 1 254 ? -13.368 6.055 19.442 1.00 88.06 254 ASN A N 1
ATOM 2027 C CA . ASN A 1 254 ? -14.102 5.889 20.695 1.00 88.06 254 ASN A CA 1
ATOM 2028 C C . ASN A 1 254 ? -13.479 4.810 21.587 1.00 88.06 254 ASN A C 1
ATOM 2030 O O . ASN A 1 254 ? -13.331 5.024 22.788 1.00 88.06 254 ASN A O 1
ATOM 2034 N N . LYS A 1 255 ? -13.077 3.668 21.013 1.00 92.12 255 LYS A N 1
ATOM 2035 C CA . LYS A 1 255 ? -12.415 2.601 21.775 1.00 92.12 255 LYS A CA 1
ATOM 2036 C C . LYS A 1 255 ? -11.104 3.072 22.404 1.00 92.12 255 LYS A C 1
ATOM 2038 O O . LYS A 1 255 ? -10.863 2.780 23.570 1.00 92.12 255 LYS A O 1
ATOM 2043 N N . ILE A 1 256 ? -10.279 3.811 21.659 1.00 89.81 256 ILE A N 1
ATOM 2044 C CA . ILE A 1 256 ? -9.034 4.384 22.191 1.00 89.81 256 ILE A CA 1
ATOM 2045 C C . ILE A 1 256 ? -9.338 5.335 23.347 1.00 89.81 256 ILE A C 1
ATOM 2047 O O . ILE A 1 256 ? -8.712 5.229 24.398 1.00 89.81 256 ILE A O 1
ATOM 2051 N N . TYR A 1 257 ? -10.302 6.238 23.159 1.00 85.31 257 TYR A N 1
ATOM 2052 C CA . TYR A 1 257 ? -10.673 7.223 24.170 1.00 85.31 257 TYR A CA 1
ATOM 2053 C C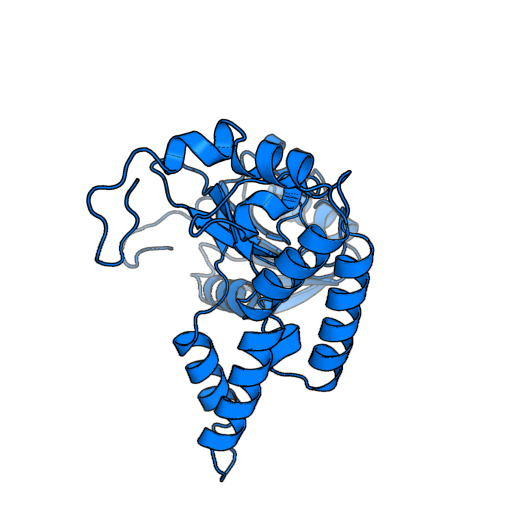 . TYR A 1 257 ? -11.145 6.562 25.471 1.00 85.31 257 TYR A C 1
ATOM 2055 O O . TYR A 1 257 ? -10.627 6.869 26.544 1.00 85.31 257 TYR A O 1
ATOM 2063 N N . VAL A 1 258 ? -12.074 5.605 25.370 1.00 87.75 258 VAL A N 1
ATOM 2064 C CA . VAL A 1 258 ? -12.585 4.845 26.521 1.00 87.75 258 VAL A CA 1
ATOM 2065 C C . VAL A 1 258 ? -11.474 4.035 27.186 1.00 87.75 258 VAL A C 1
ATOM 2067 O O . VAL A 1 258 ? -11.414 3.966 28.407 1.00 87.75 258 VAL A O 1
ATOM 2070 N N . HIS A 1 259 ? -10.569 3.430 26.416 1.00 90.50 259 HIS A N 1
ATOM 2071 C CA . HIS A 1 259 ? -9.475 2.669 27.008 1.00 90.50 259 HIS A CA 1
ATOM 2072 C C . HIS A 1 259 ? -8.517 3.576 27.786 1.00 90.50 259 HIS A C 1
ATOM 2074 O O . HIS A 1 259 ? -8.251 3.329 28.963 1.00 90.50 259 HIS A O 1
ATOM 2080 N N . LEU A 1 260 ? -8.050 4.664 27.168 1.00 85.94 260 LEU A N 1
ATOM 2081 C CA . LEU A 1 260 ? -7.131 5.609 27.802 1.00 85.94 260 LEU A CA 1
ATOM 2082 C C . LEU A 1 260 ? -7.729 6.251 29.057 1.00 85.94 260 LEU A C 1
ATOM 2084 O O . LEU A 1 260 ? -7.008 6.414 30.040 1.00 85.94 260 LEU A O 1
ATOM 2088 N N . SER A 1 261 ? -9.035 6.542 29.077 1.00 83.31 261 SER A N 1
ATOM 2089 C CA . SER A 1 261 ? -9.690 7.109 30.263 1.00 83.31 261 SER A CA 1
ATOM 2090 C C . SER A 1 261 ? -9.672 6.176 31.479 1.00 83.31 261 SER A C 1
ATOM 2092 O O . SER A 1 261 ? -9.705 6.653 32.609 1.00 83.31 261 SER A O 1
ATOM 2094 N N . THR A 1 262 ? -9.557 4.860 31.262 1.00 87.69 262 THR A N 1
ATOM 2095 C CA . THR A 1 262 ? -9.405 3.863 32.339 1.00 87.69 262 THR A CA 1
ATOM 2096 C C . THR A 1 262 ? -7.952 3.586 32.730 1.00 87.69 262 THR A C 1
ATOM 2098 O O . THR A 1 262 ? -7.702 3.011 33.787 1.00 87.69 262 THR A O 1
ATOM 2101 N N . LYS A 1 263 ? -6.988 3.952 31.878 1.00 85.31 263 LYS A N 1
ATOM 2102 C CA . LYS A 1 263 ? -5.558 3.644 32.057 1.00 85.31 263 LYS A CA 1
ATOM 2103 C C . LYS A 1 263 ? -4.731 4.820 32.547 1.00 85.31 263 LYS A C 1
ATOM 2105 O O . LYS A 1 263 ? -3.613 4.614 33.006 1.00 85.31 263 LYS A O 1
ATOM 2110 N N . MET A 1 264 ? -5.256 6.032 32.424 1.00 80.69 264 MET A N 1
ATOM 2111 C CA . MET A 1 264 ? -4.541 7.257 32.745 1.00 80.69 264 MET A CA 1
ATOM 2112 C C . MET A 1 264 ? -5.204 7.979 33.906 1.00 80.69 264 MET A C 1
ATOM 2114 O O . MET A 1 264 ? -6.431 8.020 34.018 1.00 80.69 264 MET A O 1
ATOM 2118 N N . HIS A 1 265 ? -4.393 8.603 34.757 1.00 80.00 265 HIS A N 1
ATOM 2119 C CA . HIS A 1 265 ? -4.940 9.452 35.809 1.00 80.00 265 HIS A CA 1
ATOM 2120 C C . HIS A 1 265 ? -5.552 10.713 35.183 1.00 80.00 265 HIS A C 1
ATOM 2122 O O . HIS A 1 265 ? -5.028 11.236 34.198 1.00 80.00 265 HIS A O 1
ATOM 2128 N N . PHE A 1 266 ? -6.612 11.269 35.780 1.00 72.19 266 PHE A N 1
ATOM 2129 C CA . PHE A 1 266 ? -7.273 12.477 35.257 1.00 72.19 266 PHE A CA 1
ATOM 2130 C C . PHE A 1 266 ? -6.284 13.623 34.973 1.00 72.19 266 PHE A C 1
ATOM 2132 O O . PHE A 1 266 ? -6.391 14.305 33.961 1.00 72.19 266 PHE A O 1
ATOM 2139 N N . MET A 1 267 ? -5.266 13.789 35.823 1.00 73.25 267 MET A N 1
ATOM 2140 C CA . MET A 1 267 ? -4.207 14.787 35.633 1.00 73.25 267 MET A CA 1
ATOM 2141 C C . MET A 1 267 ? -3.268 14.497 34.462 1.00 73.25 267 MET A C 1
ATOM 2143 O O . MET A 1 267 ? -2.743 15.434 33.870 1.00 73.25 267 MET A O 1
ATOM 2147 N N . GLU A 1 268 ? -3.052 13.236 34.103 1.00 72.25 268 GLU A N 1
ATOM 2148 C CA . GLU A 1 268 ? -2.278 12.874 32.915 1.00 72.25 268 GLU A CA 1
ATOM 2149 C C . GLU A 1 268 ? -3.089 13.141 31.649 1.00 72.25 268 GLU A C 1
ATOM 2151 O O . GLU A 1 268 ? -2.577 13.762 30.724 1.00 72.25 268 GLU A O 1
ATOM 2156 N N . ILE A 1 269 ? -4.374 12.770 31.642 1.00 69.56 269 ILE A N 1
ATOM 2157 C CA . ILE A 1 269 ? -5.302 13.081 30.544 1.00 69.56 269 ILE A CA 1
ATOM 2158 C C . ILE A 1 269 ? -5.395 14.596 30.358 1.00 69.56 269 ILE A C 1
ATOM 2160 O O . ILE A 1 269 ? -5.242 15.092 29.245 1.00 69.56 269 ILE A O 1
ATOM 2164 N N . PHE A 1 270 ? -5.577 15.338 31.453 1.00 68.00 270 PHE A N 1
ATOM 2165 C CA . PHE A 1 270 ? -5.614 16.793 31.435 1.00 68.00 270 PHE A CA 1
ATOM 2166 C C . PHE A 1 270 ? -4.302 17.370 30.898 1.00 68.00 270 PHE A C 1
ATOM 2168 O O . PHE A 1 270 ? -4.343 18.168 29.974 1.00 68.00 270 PHE A O 1
ATOM 2175 N N . LYS A 1 271 ? -3.132 16.925 31.377 1.00 67.56 271 LYS A N 1
ATOM 2176 C CA . LYS A 1 271 ? -1.828 17.371 30.848 1.00 67.56 271 LYS A CA 1
ATOM 2177 C C . LYS A 1 271 ? -1.635 17.042 29.364 1.00 67.56 271 LYS A C 1
ATOM 2179 O O . LYS A 1 271 ? -1.033 17.846 28.660 1.00 67.56 271 LYS A O 1
ATOM 2184 N N . LEU A 1 272 ? -2.131 15.900 28.883 1.00 66.19 272 LEU A N 1
ATOM 2185 C CA . LEU A 1 272 ? -2.049 15.528 27.466 1.00 66.19 272 LEU A CA 1
ATOM 2186 C C . LEU A 1 272 ? -2.979 16.377 26.591 1.00 66.19 272 LEU A C 1
ATOM 2188 O O . LEU A 1 272 ? -2.553 16.841 25.538 1.00 66.19 272 LEU A O 1
ATOM 2192 N N . LEU A 1 273 ? -4.220 16.613 27.030 1.00 63.25 273 LEU A N 1
ATOM 2193 C CA . LEU A 1 273 ? -5.167 17.509 26.351 1.00 63.25 273 LEU A CA 1
ATOM 2194 C C . LEU A 1 273 ? -4.708 18.972 26.405 1.00 63.25 273 LEU A C 1
ATOM 2196 O O . LEU A 1 273 ? -4.988 19.747 25.496 1.00 63.25 273 LEU A O 1
ATOM 2200 N N . MET A 1 274 ? -3.967 19.325 27.454 1.00 61.44 274 MET A N 1
ATOM 2201 C CA . MET A 1 274 ? -3.398 20.647 27.679 1.00 61.44 274 MET A CA 1
ATOM 2202 C C . MET A 1 274 ? -1.954 20.782 27.163 1.00 61.44 274 MET A C 1
ATOM 2204 O O . MET A 1 274 ? -1.279 21.771 27.450 1.00 61.44 274 MET A O 1
ATOM 2208 N N . HIS A 1 275 ? -1.448 19.809 26.400 1.00 59.78 275 HIS A N 1
ATOM 2209 C CA . HIS A 1 275 ? -0.125 19.920 25.796 1.00 59.78 275 HIS A CA 1
ATOM 2210 C C . HIS A 1 275 ? -0.124 21.090 24.793 1.00 59.78 275 HIS A C 1
ATOM 2212 O O . HIS A 1 275 ? -1.092 21.223 24.045 1.00 59.78 275 HIS A O 1
ATOM 2218 N N . PRO A 1 276 ? 0.921 21.936 24.716 1.00 52.66 276 PRO A N 1
ATOM 2219 C CA . PRO A 1 276 ? 0.955 23.088 23.806 1.00 52.66 276 PRO A CA 1
ATOM 2220 C C . PRO A 1 276 ? 0.670 22.732 22.339 1.00 52.66 276 PRO A C 1
ATOM 2222 O O . PRO A 1 276 ? -0.018 23.484 21.652 1.00 52.66 276 PRO A O 1
ATOM 2225 N N . ASP A 1 277 ? 1.102 21.546 21.899 1.00 48.81 277 ASP A N 1
ATOM 2226 C CA . ASP A 1 277 ? 0.824 21.000 20.558 1.00 48.81 277 ASP A CA 1
ATOM 2227 C C . ASP A 1 277 ? -0.666 20.668 20.312 1.00 48.81 277 ASP A C 1
ATOM 2229 O O . ASP A 1 277 ? -1.090 20.522 19.167 1.00 48.81 277 ASP A O 1
ATOM 2233 N N . VAL A 1 278 ? -1.467 20.563 21.377 1.00 49.00 278 VAL A N 1
ATOM 2234 C CA . VAL A 1 278 ? -2.926 20.343 21.373 1.00 49.00 278 VAL A CA 1
ATOM 2235 C C . VAL A 1 278 ? -3.676 21.658 21.656 1.00 49.00 278 VAL A C 1
ATOM 2237 O O . VAL A 1 278 ? -4.672 21.962 20.998 1.00 49.00 278 VAL A O 1
ATOM 2240 N N . ILE A 1 279 ? -3.165 22.496 22.570 1.00 42.56 279 ILE A N 1
ATOM 2241 C CA . ILE A 1 279 ? -3.765 23.783 22.974 1.00 42.56 279 ILE A CA 1
ATOM 2242 C C . ILE A 1 279 ? -3.669 24.863 21.897 1.00 42.56 279 ILE A C 1
ATOM 2244 O O . ILE A 1 279 ? -4.602 25.666 21.786 1.00 42.56 279 ILE A O 1
ATOM 2248 N N . PHE A 1 280 ? -2.609 24.900 21.076 1.00 42.41 280 PHE A N 1
ATOM 2249 C CA . PHE A 1 280 ? -2.457 25.938 20.038 1.00 42.41 280 PHE A CA 1
ATOM 2250 C C . PHE A 1 280 ? -3.636 25.991 19.049 1.00 42.41 280 PHE A C 1
ATOM 2252 O O . PHE A 1 280 ? -3.793 26.963 18.312 1.00 42.41 280 PHE A O 1
ATOM 2259 N N . PHE A 1 281 ? -4.496 24.969 19.058 1.00 42.28 281 PHE A N 1
ATOM 2260 C CA . PHE A 1 281 ? -5.644 24.843 18.181 1.00 42.28 281 PHE A CA 1
ATOM 2261 C C . PHE A 1 281 ? -7.015 25.104 18.823 1.00 42.28 281 PHE A C 1
ATOM 2263 O O . PHE A 1 281 ? -7.986 25.183 18.069 1.00 42.28 281 PHE A O 1
ATOM 2270 N N . ILE A 1 282 ? -7.132 25.252 20.148 1.00 39.50 282 ILE A N 1
ATOM 2271 C CA . ILE A 1 282 ? -8.425 25.556 20.801 1.00 39.50 282 ILE A CA 1
ATOM 2272 C C . ILE A 1 282 ? -8.697 27.073 20.816 1.00 39.50 282 ILE A C 1
ATOM 2274 O O . ILE A 1 282 ? -9.848 27.493 20.754 1.00 39.50 282 ILE A O 1
ATOM 2278 N N . TYR A 1 283 ? -7.655 27.912 20.773 1.00 32.44 283 TYR A N 1
ATOM 2279 C CA . TYR A 1 283 ? -7.788 29.379 20.830 1.00 32.44 283 TYR A CA 1
ATOM 2280 C C . TYR A 1 283 ? -8.046 30.095 19.486 1.00 32.44 283 TYR A C 1
ATOM 2282 O O . TYR A 1 283 ? -8.184 31.315 19.472 1.00 32.44 283 TYR A O 1
ATOM 2290 N N . ARG A 1 284 ? -8.173 29.382 18.355 1.00 35.81 284 ARG A N 1
ATOM 2291 C CA . ARG A 1 284 ? -8.739 29.940 17.106 1.00 35.81 284 ARG A CA 1
ATOM 2292 C C . ARG A 1 284 ? -10.067 29.263 16.771 1.00 35.81 284 ARG A C 1
ATOM 2294 O O . ARG A 1 284 ? -10.147 28.467 15.839 1.00 35.81 284 ARG A O 1
ATOM 2301 N N . PHE A 1 285 ? -11.107 29.575 17.537 1.00 33.69 285 PHE A N 1
ATOM 2302 C CA . PHE A 1 285 ? -12.482 29.371 17.085 1.00 33.69 285 PHE A CA 1
ATOM 2303 C C . PHE A 1 285 ? -12.948 30.629 16.353 1.00 33.69 285 PHE A C 1
ATOM 2305 O O . PHE A 1 285 ? -13.070 31.698 16.942 1.00 33.69 285 PHE A O 1
ATOM 2312 N N . GLY A 1 286 ? -13.166 30.475 15.051 1.00 29.22 286 GLY A N 1
ATOM 2313 C CA . GLY A 1 286 ? -13.614 31.517 14.143 1.00 29.22 286 GLY A CA 1
ATOM 2314 C C . GLY A 1 286 ? -13.479 31.034 12.707 1.00 29.22 286 GLY A C 1
ATOM 2315 O O . GLY A 1 286 ? -12.532 31.405 12.031 1.00 29.22 286 GLY A O 1
ATOM 2316 N N . ASP A 1 287 ? -14.439 30.207 12.290 1.00 32.53 287 ASP A N 1
ATOM 2317 C CA . ASP A 1 287 ? -14.809 29.976 10.889 1.00 32.53 287 ASP A CA 1
ATOM 2318 C C . ASP A 1 287 ? -13.989 28.961 10.067 1.00 32.53 287 ASP A C 1
ATOM 2320 O O . ASP A 1 287 ? -13.023 29.314 9.406 1.00 32.53 287 ASP A O 1
ATOM 2324 N N . VAL A 1 288 ? -14.436 27.695 10.041 1.00 34.28 288 VAL A N 1
ATOM 2325 C CA . VAL A 1 288 ? -14.357 26.841 8.836 1.00 34.28 288 VAL A CA 1
ATOM 2326 C C . VAL A 1 288 ? -15.563 25.889 8.832 1.00 34.28 288 VAL A C 1
ATOM 2328 O O . VAL A 1 288 ? -15.477 24.719 9.204 1.00 34.28 288 VAL A O 1
ATOM 2331 N N . ARG A 1 289 ? -16.731 26.399 8.426 1.00 32.75 289 ARG A N 1
ATOM 2332 C CA . ARG A 1 289 ? -17.752 25.559 7.783 1.00 32.75 289 ARG A CA 1
ATOM 2333 C C . ARG A 1 289 ? -17.428 25.525 6.290 1.00 32.75 289 ARG A C 1
ATOM 2335 O O . ARG A 1 289 ? -17.158 26.571 5.715 1.00 32.75 289 ARG A O 1
ATOM 2342 N N . HIS A 1 290 ? -17.570 24.346 5.691 1.00 31.03 290 HIS A N 1
ATOM 2343 C CA . HIS A 1 290 ? -17.355 23.984 4.280 1.00 31.03 290 HIS A CA 1
ATOM 2344 C C . HIS A 1 290 ? -15.981 23.385 3.978 1.00 31.03 290 HIS A C 1
ATOM 2346 O O . HIS A 1 290 ? -14.925 23.979 4.180 1.00 31.03 290 HIS A O 1
ATOM 2352 N N . GLY A 1 291 ? -16.040 22.137 3.513 1.00 35.81 291 GLY A N 1
ATOM 2353 C CA . GLY A 1 291 ? -14.892 21.321 3.183 1.00 35.81 291 GLY A CA 1
ATOM 2354 C C . GLY A 1 291 ? -14.103 21.926 2.041 1.00 35.81 291 GLY A C 1
ATOM 2355 O O . GLY A 1 291 ? -14.542 21.872 0.909 1.00 35.81 291 GLY A O 1
ATOM 2356 N N . HIS A 1 292 ? -12.939 22.460 2.371 1.00 28.56 292 HIS A N 1
ATOM 2357 C CA . HIS A 1 292 ? -11.690 22.377 1.628 1.00 28.56 292 HIS A CA 1
ATOM 2358 C C . HIS A 1 292 ? -10.622 22.875 2.602 1.00 28.56 292 HIS A C 1
ATOM 2360 O O . HIS A 1 292 ? -10.591 24.051 2.947 1.00 28.56 292 HIS A O 1
ATOM 2366 N N . VAL A 1 293 ? -9.762 21.980 3.091 1.00 29.14 293 VAL A N 1
ATOM 2367 C CA . VAL A 1 293 ? -8.604 22.402 3.886 1.00 29.14 293 VAL A CA 1
ATOM 2368 C C . VAL A 1 293 ? -7.539 22.882 2.905 1.00 29.14 293 VAL A C 1
ATOM 2370 O O . VAL A 1 293 ? -6.768 22.083 2.374 1.00 29.14 293 VAL A O 1
ATOM 2373 N N . TYR A 1 294 ? -7.541 24.183 2.634 1.00 27.11 294 TYR A N 1
ATOM 2374 C CA . TYR A 1 294 ? -6.350 24.893 2.183 1.00 27.11 294 TYR A CA 1
ATOM 2375 C C . TYR A 1 294 ? -5.514 25.227 3.426 1.00 27.11 294 TYR A C 1
ATOM 2377 O O . TYR A 1 294 ? -6.066 25.632 4.450 1.00 27.11 294 TYR A O 1
ATOM 2385 N N . VAL A 1 295 ? -4.204 24.984 3.347 1.00 35.84 295 VAL A N 1
ATOM 2386 C CA . VAL A 1 295 ? -3.223 25.570 4.277 1.00 35.84 295 VAL A CA 1
ATOM 2387 C C . VAL A 1 295 ? -2.867 26.947 3.752 1.00 35.84 295 VAL A C 1
ATOM 2389 O O . VAL A 1 295 ? -2.653 27.026 2.523 1.00 35.84 295 VAL A O 1
#

Sequence (295 aa):
MVRSHGKAVFSPKKRVLIGTPGIGKSMNAGSYLLYQLLHCDAEKLPMVAYIIKNSVYLFDKTKQTVSNFGSEEDFVEFLQYLTRCEVKGYIIYDVAEQGREPHVGLPFTEWGMIVVTSPNVNNFKGWKKQNGAMGIVMNCPDESDVKAMCVWKKRNEQGEQNGYWKQVKERMDEVGPLLRYIFDGDKFTDRKTDIDKVINVVDSSNAKHYIGVMSDKLWEAANPSHKLVQIVRVRKDLPTEKYLNSPASRVIANKIYVHLSTKMHFMEIFKLLMHPDVIFFIYRFGDVRHGHVYV

Secondary structure (DSSP, 8-state):
-PPSSS-------EEEEEE-TTS-HIIIIIHHHHHHHHTS-TTT--EEEEEETTEEEEEETTTTEEEEES-HHHHHHHHHHHHHTT--EEEEEE--STT-PPPTTPSPTTEEEEEEE-S-TTTTHHHHHHTTPEEEEEPPP-HHHHHHHHHHHTTT--S-HHHHHHHHHHHHHHH-S-HHHHT-HHHHHHHHHHHHHHHHT--TTTGGGTGGGGSSS-B--SS--TTTEEEEEE--SSSS-EEEEEES-HHHHHHHHHHHHHHS-HHHHHHHHTSHHHHTTTS--S---SS----

Radius of gyration: 22.11 Å; chains: 1; bounding box: 55×48×64 Å

pLDDT: mean 82.06, std 16.99, range [27.11, 97.69]